Protein AF-A0A097IJP3-F1 (afdb_monomer)

Foldseek 3Di:
DDPPDCPDQFELVQFAFPAKAKEKEWDDDVVVPRATWIKIKMKTWTQATPVRWTKIKIKIAQIDGPDEVVNVQKDWDFFFFADPPHRGIWIWMATPNDIWGFTGWTWIWHGQDPQWIWIKIKTAGGPRPSVYRIYIDTDTHGYPAYHYDDDPVPHHPHPQWDADPVRGIDGPPPPPPDDPPD

pLDDT: mean 71.1, std 14.81, range [36.75, 92.5]

Organism: NCBI:txid558173

Nearest PDB structures (foldseek):
  5z65-assembly1_A  TM=2.827E-01  e=4.812E-01  Sus scrofa
  4naq-assembly1_A  TM=2.910E-01  e=7.681E-01  Sus scrofa
  5lg6-assembly2_B  TM=2.924E-01  e=9.456E-01  Sus scrofa
  4g2a-assembly1_A  TM=4.764E-01  e=6.812E+00  Legionella pneumophila subsp. pneumophila str. Philadelphia 1
  4ou3-assembly1_A  TM=2.821E-01  e=2.409E+00  Sus scrofa

Sequence (182 aa):
MTDYDEAAALKASDIRPTSATCNLSAFENSALGIEPGMKFELNIECEPDENGEPVEVTADWVAFPGRSWKEMEKIQVEGEECFLEAGSPELSIYCDYTHFRMGQLTLRVGPLEDGHVQAHLEATEDVDGLGLDSFSLDVRARFLGVYGSGSVSDLIDLEGLESSGNGHWVPVYDAFRDSENR

Secondary structure (DSSP, 8-state):
--------PPPGGG--EEEEEEEEEEEEEGGGTEEEEEEEEEEEEE---TT---EEEEEE----TT--GGGGSSEEEEEEE---STTS-EEEEEETTEEEEBSEEEEEEEEEETTEEEEEEEE--BSS--S---EEEEEEEEEEEEEESS-GGGT---TTEEE-TTS-EEE-----SSSS--

Solvent-accessible surface area (backbone atoms only — not comparable to full-atom values): 10285 Å² total; per-residue (Å²): 137,76,79,76,63,85,70,72,55,50,50,55,88,45,71,38,79,75,48,38,40,30,43,33,39,42,47,62,37,73,92,79,69,40,69,43,32,34,32,42,35,39,42,32,40,29,43,47,41,100,87,64,39,59,30,36,39,37,41,35,38,48,63,42,75,82,67,36,60,73,76,47,47,61,41,74,48,72,78,43,62,36,44,95,52,94,68,41,40,36,45,38,38,35,46,76,93,39,83,38,46,37,34,34,40,31,41,38,35,48,50,77,53,96,62,24,28,39,35,38,42,36,40,61,33,48,68,70,66,54,63,37,65,50,47,75,46,81,46,71,18,40,54,78,31,40,43,63,78,68,84,68,91,82,71,66,63,54,65,66,50,41,82,41,100,85,70,36,31,37,71,63,73,74,81,86,80,83,79,91,86,124

Mean predicted aligned error: 11.29 Å

Structure (mmCIF, N/CA/C/O backbone):
data_AF-A0A097IJP3-F1
#
_entry.id   AF-A0A097IJP3-F1
#
loop_
_atom_site.group_PDB
_atom_site.id
_atom_site.type_symbol
_atom_site.label_atom_id
_atom_site.label_alt_id
_atom_site.label_comp_id
_atom_site.label_asym_id
_atom_site.label_entity_id
_atom_site.label_seq_id
_atom_site.pdbx_PDB_ins_code
_atom_site.Cartn_x
_atom_site.Cartn_y
_atom_site.Cartn_z
_atom_site.occupancy
_atom_site.B_iso_or_equiv
_atom_site.auth_seq_id
_atom_site.auth_comp_id
_atom_site.auth_asym_id
_atom_site.auth_atom_id
_atom_site.pdbx_PDB_model_num
ATOM 1 N N . MET A 1 1 ? 35.232 -6.547 -10.151 1.00 40.41 1 MET A N 1
ATOM 2 C CA . MET A 1 1 ? 34.490 -5.470 -10.823 1.00 40.41 1 MET A CA 1
ATOM 3 C C . MET A 1 1 ? 33.642 -6.186 -11.846 1.00 40.41 1 MET A C 1
ATOM 5 O O . MET A 1 1 ? 34.083 -6.412 -12.959 1.00 40.41 1 MET A O 1
ATOM 9 N N . THR A 1 2 ? 32.576 -6.800 -11.346 1.00 38.94 2 THR A N 1
ATOM 10 C CA . THR A 1 2 ? 31.609 -7.521 -12.165 1.00 38.94 2 THR A CA 1
ATOM 11 C C . THR A 1 2 ? 30.799 -6.454 -12.864 1.00 38.94 2 THR A C 1
ATOM 13 O O . THR A 1 2 ? 30.226 -5.605 -12.181 1.00 38.94 2 THR A O 1
ATOM 16 N N . ASP A 1 3 ? 30.841 -6.466 -14.192 1.00 36.75 3 ASP A N 1
ATOM 17 C CA . ASP A 1 3 ? 29.821 -5.848 -15.021 1.00 36.75 3 ASP A CA 1
ATOM 18 C C . ASP A 1 3 ? 28.481 -6.376 -14.497 1.00 36.75 3 ASP A C 1
ATOM 20 O O . ASP A 1 3 ? 28.100 -7.516 -14.761 1.00 36.75 3 ASP A O 1
ATOM 24 N N . TYR A 1 4 ? 27.807 -5.579 -13.666 1.00 40.38 4 TYR A N 1
ATOM 25 C CA . TYR A 1 4 ? 26.365 -5.527 -13.781 1.00 40.38 4 TYR A CA 1
ATOM 26 C C . TYR A 1 4 ? 26.180 -4.996 -15.194 1.00 40.38 4 TYR A C 1
ATOM 28 O O . TYR A 1 4 ? 26.296 -3.794 -15.433 1.00 40.38 4 TYR A O 1
ATOM 36 N N . ASP A 1 5 ? 26.035 -5.931 -16.139 1.00 43.47 5 ASP A N 1
ATOM 37 C CA . ASP A 1 5 ? 25.303 -5.672 -17.367 1.00 43.47 5 ASP A CA 1
ATOM 38 C C . ASP A 1 5 ? 24.120 -4.784 -16.983 1.00 43.47 5 ASP A C 1
ATOM 40 O O . ASP A 1 5 ? 23.562 -4.930 -15.890 1.00 43.47 5 ASP A O 1
ATOM 44 N N . GLU A 1 6 ? 23.755 -3.866 -17.865 1.00 44.59 6 GLU A N 1
ATOM 45 C CA . GLU A 1 6 ? 22.473 -3.170 -17.860 1.00 44.59 6 GLU A CA 1
ATOM 46 C C . GLU A 1 6 ? 21.332 -4.209 -17.980 1.00 44.59 6 GLU A C 1
ATOM 48 O O . GLU A 1 6 ? 20.585 -4.228 -18.954 1.00 44.59 6 GLU A O 1
ATOM 53 N N . ALA A 1 7 ? 21.243 -5.140 -17.025 1.00 47.34 7 ALA A N 1
ATOM 54 C CA . ALA A 1 7 ? 20.118 -5.997 -16.752 1.00 47.34 7 ALA A CA 1
ATOM 55 C C . ALA A 1 7 ? 18.978 -5.016 -16.536 1.00 47.34 7 ALA A C 1
ATOM 57 O O . ALA A 1 7 ? 19.012 -4.217 -15.601 1.00 47.34 7 ALA A O 1
ATOM 58 N N . ALA A 1 8 ? 18.122 -4.982 -17.552 1.00 57.78 8 ALA A N 1
ATOM 59 C CA . ALA A 1 8 ? 17.181 -3.932 -17.869 1.00 57.78 8 ALA A CA 1
ATOM 60 C C . ALA A 1 8 ? 16.643 -3.230 -16.620 1.00 57.78 8 ALA A C 1
ATOM 62 O O . ALA A 1 8 ? 15.878 -3.809 -15.855 1.00 57.78 8 ALA A O 1
ATOM 63 N N . ALA A 1 9 ? 17.054 -1.975 -16.429 1.00 67.56 9 ALA A N 1
ATOM 64 C CA . ALA A 1 9 ? 16.412 -1.093 -15.469 1.00 67.56 9 ALA A CA 1
ATOM 65 C C . ALA A 1 9 ? 14.891 -1.146 -15.686 1.00 67.56 9 ALA A C 1
ATOM 67 O O . ALA A 1 9 ? 14.433 -0.932 -16.816 1.00 67.56 9 ALA A O 1
ATOM 68 N N . LEU A 1 10 ? 14.125 -1.444 -14.631 1.00 76.62 10 LEU A N 1
ATOM 69 C CA . LEU A 1 10 ? 12.667 -1.514 -14.721 1.00 76.62 10 LEU A CA 1
ATOM 70 C C . LEU A 1 10 ? 12.146 -0.114 -15.047 1.00 76.62 10 LEU A C 1
ATOM 72 O O . LEU A 1 10 ? 12.382 0.836 -14.297 1.00 76.62 10 LEU A O 1
ATOM 76 N N . LYS A 1 11 ? 11.423 0.042 -16.160 1.00 78.56 11 LYS A N 1
ATOM 77 C CA . LYS A 1 11 ? 10.871 1.347 -16.533 1.00 78.56 11 LYS A CA 1
ATOM 78 C C . LYS A 1 11 ? 9.514 1.519 -15.872 1.00 78.56 11 LYS A C 1
ATOM 80 O O . LYS A 1 11 ? 8.725 0.585 -15.771 1.00 78.56 11 LYS A O 1
ATOM 85 N N . ALA A 1 12 ? 9.160 2.760 -15.548 1.00 80.19 12 ALA A N 1
ATOM 86 C CA . ALA A 1 12 ? 7.830 3.078 -15.022 1.00 80.19 12 ALA A CA 1
ATOM 87 C C . ALA A 1 12 ? 6.688 2.614 -15.951 1.00 80.19 12 ALA A C 1
ATOM 89 O O . ALA A 1 12 ? 5.603 2.287 -15.484 1.00 80.19 12 ALA A O 1
ATOM 90 N N . SER A 1 13 ? 6.932 2.544 -17.266 1.00 78.81 13 SER A N 1
ATOM 91 C CA . SER A 1 13 ? 5.966 2.044 -18.255 1.00 78.81 13 SER A CA 1
ATOM 92 C C . SER A 1 13 ? 5.645 0.552 -18.145 1.00 78.81 13 SER A C 1
ATOM 94 O O . SER A 1 13 ? 4.667 0.107 -18.762 1.00 78.81 13 SER A O 1
ATOM 96 N N . ASP A 1 14 ? 6.472 -0.190 -17.412 1.00 77.56 14 ASP A N 1
ATOM 97 C CA . ASP A 1 14 ? 6.385 -1.638 -17.235 1.00 77.56 14 ASP A CA 1
ATOM 98 C C . ASP A 1 14 ? 5.544 -1.978 -15.989 1.00 77.56 14 ASP A C 1
ATOM 100 O O . ASP A 1 14 ? 5.025 -3.081 -15.859 1.00 77.56 14 ASP A O 1
ATOM 104 N N . ILE A 1 15 ? 5.290 -0.992 -15.120 1.00 83.75 15 ILE A N 1
ATOM 105 C CA . ILE A 1 15 ? 4.416 -1.123 -13.951 1.00 83.75 15 ILE A CA 1
ATOM 106 C C . ILE A 1 15 ? 2.967 -0.905 -14.386 1.00 83.75 15 ILE A C 1
ATOM 108 O O . ILE A 1 15 ? 2.442 0.211 -14.401 1.00 83.75 15 ILE A O 1
ATOM 112 N N . ARG A 1 16 ? 2.311 -1.993 -14.788 1.00 88.12 16 ARG A N 1
ATOM 113 C CA . ARG A 1 16 ? 0.923 -1.973 -15.267 1.00 88.12 16 ARG A CA 1
ATOM 114 C C . ARG A 1 16 ? 0.039 -2.843 -14.388 1.00 88.12 16 ARG A C 1
ATOM 116 O O . ARG A 1 16 ? 0.094 -4.061 -14.528 1.00 88.12 16 ARG A O 1
ATOM 123 N N . PRO A 1 17 ? -0.792 -2.248 -13.517 1.00 89.00 17 PRO A N 1
ATOM 124 C CA . PRO A 1 17 ? -1.627 -3.005 -12.597 1.00 89.00 17 PRO A CA 1
ATOM 125 C C . PRO A 1 17 ? -2.576 -3.955 -13.331 1.00 89.00 17 PRO A C 1
ATOM 127 O O . PRO A 1 17 ? -3.321 -3.550 -14.224 1.00 89.00 17 PRO A O 1
ATOM 130 N N . THR A 1 18 ? -2.587 -5.212 -12.908 1.00 91.50 18 THR A N 1
ATOM 131 C CA . THR A 1 18 ? -3.516 -6.250 -13.372 1.00 91.50 18 THR A CA 1
ATOM 132 C C . THR A 1 18 ? -4.552 -6.571 -12.304 1.00 91.50 18 THR A C 1
ATOM 134 O O . THR A 1 18 ? -5.733 -6.753 -12.612 1.00 91.50 18 THR A O 1
ATOM 137 N N . SER A 1 19 ? -4.132 -6.587 -11.039 1.00 92.50 19 SER A N 1
ATOM 138 C CA . SER A 1 19 ? -4.991 -6.803 -9.885 1.00 92.50 19 SER A CA 1
ATOM 139 C C . SER A 1 19 ? -4.450 -6.037 -8.675 1.00 92.50 19 SER A C 1
ATOM 141 O O . SER A 1 19 ? -3.275 -5.679 -8.622 1.00 92.50 19 SER A O 1
ATOM 143 N N . ALA A 1 20 ? -5.325 -5.731 -7.717 1.00 91.56 20 ALA A N 1
ATOM 144 C CA . ALA A 1 20 ? -4.922 -5.105 -6.467 1.00 91.56 20 ALA A CA 1
ATOM 145 C C . ALA A 1 20 ? -5.784 -5.607 -5.307 1.00 91.56 20 ALA A C 1
ATOM 147 O O . ALA A 1 20 ? -7.013 -5.721 -5.415 1.00 91.56 20 ALA A O 1
ATOM 148 N N . THR A 1 21 ? -5.143 -5.873 -4.175 1.00 90.81 21 THR A N 1
ATOM 149 C CA . THR A 1 21 ? -5.801 -6.273 -2.931 1.00 90.81 21 THR A CA 1
ATOM 150 C C . THR A 1 21 ? -5.388 -5.351 -1.800 1.00 90.81 21 THR A C 1
ATOM 152 O O . THR A 1 21 ? -4.253 -4.889 -1.736 1.00 90.81 21 THR A O 1
ATOM 155 N N . CYS A 1 22 ? -6.342 -5.059 -0.923 1.00 86.62 22 CYS A N 1
ATOM 156 C CA . CYS A 1 22 ? -6.130 -4.229 0.245 1.00 86.62 22 CYS A CA 1
ATOM 157 C C . CYS A 1 22 ? -6.463 -5.033 1.499 1.00 86.62 22 CYS A C 1
ATOM 159 O O . CYS A 1 22 ? -7.558 -5.601 1.619 1.00 86.62 22 CYS A O 1
ATOM 161 N N . ASN A 1 23 ? -5.513 -5.043 2.428 1.00 83.94 23 ASN A N 1
ATOM 162 C CA . ASN A 1 23 ? -5.632 -5.663 3.732 1.00 83.94 23 ASN A CA 1
ATOM 163 C C . ASN A 1 23 ? -5.416 -4.615 4.818 1.00 83.94 23 ASN A C 1
ATOM 165 O O . ASN A 1 23 ? -4.583 -3.716 4.695 1.00 83.94 23 ASN A O 1
ATOM 169 N N . LEU A 1 24 ? -6.137 -4.782 5.919 1.00 78.44 24 LEU A N 1
ATOM 170 C CA . LEU A 1 24 ? -5.829 -4.099 7.161 1.00 78.44 24 LEU A CA 1
ATOM 171 C C . LEU A 1 24 ? -5.541 -5.125 8.235 1.00 78.44 24 LEU A C 1
ATOM 173 O O . LEU A 1 24 ? -6.316 -6.057 8.438 1.00 78.44 24 LEU A O 1
ATOM 177 N N . SER A 1 25 ? -4.452 -4.930 8.957 1.00 77.25 25 SER A N 1
ATOM 178 C CA . SER A 1 25 ? -4.170 -5.695 10.164 1.00 77.25 25 SER A CA 1
ATOM 179 C C . SER A 1 25 ? -4.237 -4.765 11.355 1.00 77.25 25 SER A C 1
ATOM 181 O O . SER A 1 25 ? -3.583 -3.729 11.363 1.00 77.25 25 SER A O 1
ATOM 183 N N . ALA A 1 26 ? -5.012 -5.124 12.366 1.00 72.06 26 ALA A N 1
ATOM 184 C CA . ALA A 1 26 ? -5.031 -4.402 13.623 1.00 72.06 26 ALA A CA 1
ATOM 185 C C . ALA A 1 26 ? -4.266 -5.193 14.685 1.00 72.06 26 ALA A C 1
ATOM 187 O O . ALA A 1 26 ? -4.390 -6.418 14.784 1.00 72.06 26 ALA A O 1
ATOM 188 N N . PHE A 1 27 ? -3.463 -4.492 15.475 1.00 68.12 27 PHE A N 1
ATOM 189 C CA . PHE A 1 27 ? -2.622 -5.080 16.502 1.00 68.12 27 PHE A CA 1
ATOM 190 C C . PHE A 1 27 ? -2.735 -4.291 17.799 1.00 68.12 27 PHE A C 1
ATOM 192 O O . PHE A 1 27 ? -2.756 -3.068 17.802 1.00 68.12 27 PHE A O 1
ATOM 199 N N . GLU A 1 28 ? -2.752 -5.006 18.915 1.00 62.62 28 GLU A N 1
ATOM 200 C CA . GLU A 1 28 ? -2.530 -4.433 20.234 1.00 62.62 28 GLU A CA 1
ATOM 201 C C . GLU A 1 28 ? -1.832 -5.472 21.105 1.00 62.62 28 GLU A C 1
ATOM 203 O O . GLU A 1 28 ? -2.121 -6.670 21.028 1.00 62.62 28 GLU A O 1
ATOM 208 N N . ASN A 1 29 ? -0.912 -5.020 21.956 1.00 59.59 29 ASN A N 1
ATOM 209 C CA . ASN A 1 29 ? -0.352 -5.872 2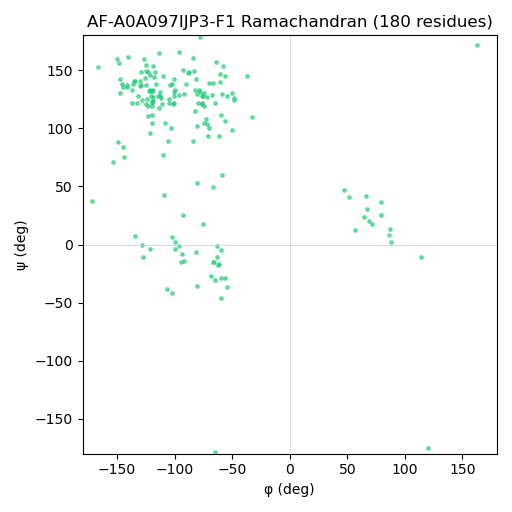2.990 1.00 59.59 29 ASN A CA 1
ATOM 210 C C . ASN A 1 29 ? -0.068 -5.071 24.262 1.00 59.59 29 ASN A C 1
ATOM 212 O O . ASN A 1 29 ? 1.066 -4.669 24.532 1.00 59.59 29 ASN A O 1
ATOM 216 N N . SER A 1 30 ? -1.104 -4.899 25.083 1.00 58.84 30 SER A N 1
ATOM 217 C CA . SER A 1 30 ? -1.018 -4.200 26.368 1.00 58.84 30 SER A CA 1
ATOM 218 C C . SER A 1 30 ? -0.026 -4.841 27.349 1.00 58.84 30 SER A C 1
ATOM 220 O O . SER A 1 30 ? 0.603 -4.136 28.137 1.00 58.84 30 SER A O 1
ATOM 222 N N . ALA A 1 31 ? 0.201 -6.159 27.267 1.00 56.47 31 ALA A N 1
ATOM 223 C CA . ALA A 1 31 ? 1.189 -6.858 28.092 1.00 56.47 31 ALA A CA 1
ATOM 224 C C . ALA A 1 31 ? 2.642 -6.484 27.741 1.00 56.47 31 ALA A C 1
ATOM 226 O O . ALA A 1 31 ? 3.517 -6.555 28.604 1.00 56.47 31 ALA A O 1
ATOM 227 N N . LEU A 1 32 ? 2.894 -6.076 26.493 1.00 64.69 32 LEU A N 1
ATOM 228 C CA . LEU A 1 32 ? 4.182 -5.562 26.022 1.00 64.69 32 LEU A CA 1
ATOM 229 C C . LEU A 1 32 ? 4.226 -4.026 25.954 1.00 64.69 32 LEU A C 1
ATOM 231 O O . LEU A 1 32 ? 5.244 -3.473 25.550 1.00 64.69 32 LEU A O 1
ATOM 235 N N . GLY A 1 33 ? 3.148 -3.340 26.351 1.00 58.59 33 GLY A N 1
ATOM 236 C CA . GLY A 1 33 ? 3.026 -1.884 26.240 1.00 58.59 33 GLY A CA 1
ATOM 237 C C . GLY A 1 33 ? 2.911 -1.377 24.799 1.00 58.59 33 GLY A C 1
ATOM 238 O O . GLY A 1 33 ? 3.213 -0.216 24.548 1.00 58.59 33 GLY A O 1
ATOM 239 N N . ILE A 1 34 ? 2.513 -2.239 23.858 1.00 62.75 34 ILE A N 1
ATOM 240 C CA . ILE A 1 34 ? 2.273 -1.858 22.464 1.00 62.75 34 ILE A CA 1
ATOM 241 C C . ILE A 1 34 ? 0.872 -1.265 22.383 1.00 62.75 34 ILE A C 1
ATOM 243 O O . ILE A 1 34 ? -0.112 -1.972 22.623 1.00 62.75 34 ILE A O 1
ATOM 247 N N . GLU A 1 35 ? 0.808 0.024 22.061 1.00 60.75 35 GLU A N 1
ATOM 248 C CA . GLU A 1 35 ? -0.445 0.739 21.836 1.00 60.75 35 GLU A CA 1
ATOM 249 C C . GLU A 1 35 ? -1.225 0.117 20.666 1.00 60.75 35 GLU A C 1
ATOM 251 O O . GLU A 1 35 ? -0.603 -0.378 19.717 1.00 60.75 35 GLU A O 1
ATOM 256 N N . PRO A 1 36 ? -2.570 0.127 20.711 1.00 62.97 36 PRO A N 1
ATOM 257 C CA . PRO A 1 36 ? -3.375 -0.295 19.578 1.00 62.97 36 PRO A CA 1
ATOM 258 C C . PRO A 1 36 ? -2.994 0.478 18.317 1.00 62.97 36 PRO A C 1
ATOM 260 O O . PRO A 1 36 ? -2.977 1.713 18.295 1.00 62.97 36 PRO A O 1
ATOM 263 N N . GLY A 1 37 ? -2.711 -0.271 17.260 1.00 65.00 37 GLY A N 1
ATOM 264 C CA . GLY A 1 37 ? -2.325 0.243 15.963 1.00 65.00 37 GLY A CA 1
ATOM 265 C C . GLY A 1 37 ? -2.957 -0.556 14.835 1.00 65.00 37 GLY A C 1
ATOM 266 O O . GLY A 1 37 ? -3.427 -1.683 15.002 1.00 65.00 37 GLY A O 1
ATOM 267 N N . MET A 1 38 ? -2.972 0.053 13.658 1.00 69.81 38 MET A N 1
ATOM 268 C CA . MET A 1 38 ? -3.386 -0.591 12.419 1.00 69.81 38 MET A CA 1
ATOM 269 C C . MET A 1 38 ? -2.265 -0.508 11.399 1.00 69.81 38 MET A C 1
ATOM 271 O O . MET A 1 38 ? -1.493 0.443 11.410 1.00 69.81 38 MET A O 1
ATOM 275 N N . LYS A 1 39 ? -2.199 -1.523 10.546 1.00 76.44 39 LYS A N 1
ATOM 276 C CA . LYS A 1 39 ? -1.268 -1.716 9.442 1.00 76.44 39 LYS A CA 1
ATOM 277 C C . LYS A 1 39 ? -2.104 -1.803 8.170 1.00 76.44 39 LYS A C 1
ATOM 279 O O . LYS A 1 39 ? -2.938 -2.703 8.056 1.00 76.44 39 LYS A O 1
ATOM 284 N N . PHE A 1 40 ? -1.887 -0.879 7.242 1.00 79.19 40 PHE A N 1
ATOM 285 C CA . PHE A 1 40 ? -2.477 -0.904 5.905 1.00 79.19 40 PHE A CA 1
ATOM 286 C C . PHE A 1 40 ? -1.499 -1.527 4.916 1.00 79.19 40 PHE A C 1
ATOM 288 O O . PHE A 1 40 ? -0.347 -1.108 4.861 1.00 79.19 40 PHE A O 1
ATOM 295 N N . GLU A 1 41 ? -1.975 -2.508 4.154 1.00 85.75 41 GLU A N 1
ATOM 296 C CA . GLU A 1 41 ? -1.191 -3.220 3.151 1.00 85.75 41 GLU A CA 1
ATOM 297 C C . GLU A 1 41 ? -1.942 -3.206 1.815 1.00 85.75 41 GLU A C 1
ATOM 299 O O . GLU A 1 41 ? -3.105 -3.620 1.729 1.00 85.75 41 GLU A O 1
ATOM 304 N N . LEU A 1 42 ? -1.274 -2.708 0.778 1.00 87.44 42 LEU A N 1
ATOM 305 C CA . LEU A 1 42 ? -1.771 -2.662 -0.592 1.00 87.44 42 LEU A CA 1
ATOM 306 C C . LEU A 1 42 ? -0.823 -3.461 -1.479 1.00 87.44 42 LEU A C 1
ATOM 308 O O . LEU A 1 42 ? 0.297 -3.021 -1.717 1.00 87.44 42 LEU A O 1
ATOM 312 N N . ASN A 1 43 ? -1.304 -4.597 -1.982 1.00 90.56 43 ASN A N 1
ATOM 313 C CA . ASN A 1 43 ? -0.566 -5.458 -2.903 1.00 90.56 43 ASN A CA 1
ATOM 314 C C . ASN A 1 43 ? -1.128 -5.287 -4.310 1.00 90.56 43 ASN A C 1
ATOM 316 O O . ASN A 1 43 ? -2.338 -5.446 -4.514 1.00 90.56 43 ASN A O 1
ATOM 320 N N . ILE A 1 44 ? -0.264 -4.953 -5.263 1.00 91.19 44 ILE A N 1
ATOM 321 C CA . ILE A 1 44 ? -0.607 -4.672 -6.654 1.00 91.19 44 ILE A CA 1
ATOM 322 C C . ILE A 1 44 ? 0.193 -5.621 -7.543 1.00 91.19 44 ILE A C 1
ATOM 324 O O . ILE A 1 44 ? 1.406 -5.481 -7.691 1.00 91.19 44 ILE A O 1
ATOM 328 N N . GLU A 1 45 ? -0.500 -6.558 -8.180 1.00 89.81 45 GLU A N 1
ATOM 329 C CA . GLU A 1 45 ? 0.091 -7.415 -9.206 1.00 89.81 45 GLU A CA 1
ATOM 330 C C . GLU A 1 45 ? 0.172 -6.632 -10.518 1.00 89.81 45 GLU A C 1
ATOM 332 O O . GLU A 1 45 ? -0.821 -6.032 -10.946 1.00 89.81 45 GLU A O 1
ATOM 337 N N . CYS A 1 46 ? 1.318 -6.659 -11.194 1.00 88.62 46 CYS A N 1
ATOM 338 C CA . CYS A 1 46 ? 1.530 -5.960 -12.460 1.00 88.62 46 CYS A CA 1
ATOM 339 C C . CYS A 1 46 ? 1.749 -6.926 -13.635 1.00 88.62 46 CYS A C 1
ATOM 341 O O . CYS A 1 46 ? 1.976 -8.122 -13.449 1.00 88.62 46 CYS A O 1
ATOM 343 N N . GLU A 1 47 ? 1.643 -6.413 -14.867 1.00 88.75 47 GLU A N 1
ATOM 344 C CA . GLU A 1 47 ? 2.106 -7.146 -16.049 1.00 88.75 47 GLU A CA 1
ATOM 345 C C . GLU A 1 47 ? 3.590 -7.520 -15.872 1.00 88.75 47 GLU A C 1
ATOM 347 O O . GLU A 1 47 ? 4.340 -6.743 -15.277 1.00 88.75 47 GLU A O 1
ATOM 352 N N . PRO A 1 48 ? 4.022 -8.690 -16.375 1.00 82.00 48 PRO A N 1
ATOM 353 C CA . PRO A 1 48 ? 5.432 -9.044 -16.372 1.00 82.00 48 PRO A CA 1
ATOM 354 C C . PRO A 1 48 ? 6.286 -8.015 -17.119 1.00 82.00 48 PRO A C 1
ATOM 356 O O . PRO A 1 48 ? 5.800 -7.367 -18.054 1.00 82.00 48 PRO A O 1
ATOM 359 N N . ASP A 1 49 ? 7.558 -7.911 -16.741 1.00 80.69 49 ASP A N 1
ATOM 360 C CA . ASP A 1 49 ? 8.517 -7.035 -17.415 1.00 80.69 49 ASP A CA 1
ATOM 361 C C . ASP A 1 49 ? 8.792 -7.481 -18.872 1.00 80.69 49 ASP A C 1
ATOM 363 O O . ASP A 1 49 ? 8.235 -8.459 -19.386 1.00 80.69 49 ASP A O 1
ATOM 367 N N . GLU A 1 50 ? 9.681 -6.773 -19.576 1.00 78.69 50 GLU A N 1
ATOM 368 C CA . GLU A 1 50 ? 10.039 -7.118 -20.961 1.00 78.69 50 GLU A CA 1
ATOM 369 C C . GLU A 1 50 ? 10.687 -8.510 -21.120 1.00 78.69 50 GLU A C 1
ATOM 371 O O . GLU A 1 50 ? 10.681 -9.063 -22.225 1.00 78.69 50 GLU A O 1
ATOM 376 N N . ASN A 1 51 ? 11.186 -9.098 -20.029 1.00 76.56 51 ASN A N 1
ATOM 377 C CA . ASN A 1 51 ? 11.768 -10.438 -19.975 1.00 76.56 51 ASN A CA 1
ATOM 378 C C . ASN A 1 51 ? 10.748 -11.517 -19.572 1.00 76.56 51 ASN A C 1
ATOM 380 O O . ASN A 1 51 ? 11.032 -12.709 -19.705 1.00 76.56 51 ASN A O 1
ATOM 384 N N . GLY A 1 52 ? 9.540 -11.119 -19.166 1.00 78.81 52 GLY A N 1
ATOM 385 C CA . GLY A 1 52 ? 8.481 -12.014 -18.713 1.00 78.81 52 GLY A CA 1
ATOM 386 C C . GLY A 1 52 ? 8.541 -12.344 -17.222 1.00 78.81 52 GLY A C 1
ATOM 387 O O . GLY A 1 52 ? 7.841 -13.265 -16.795 1.00 78.81 52 GLY A O 1
ATOM 388 N N . GLU A 1 53 ? 9.334 -11.610 -16.442 1.00 80.81 53 GLU A N 1
ATOM 389 C CA . GLU A 1 53 ? 9.446 -11.796 -14.997 1.00 80.81 53 GLU A CA 1
ATOM 390 C C . GLU A 1 53 ? 8.289 -11.109 -14.259 1.00 80.81 53 GLU A C 1
ATOM 392 O O . GLU A 1 53 ? 7.839 -10.035 -14.669 1.00 80.81 53 GLU A O 1
ATOM 397 N N . PRO A 1 54 ? 7.760 -11.716 -13.181 1.00 82.81 54 PRO A N 1
ATOM 398 C CA . PRO A 1 54 ? 6.639 -11.150 -12.444 1.00 82.81 54 PRO A CA 1
ATOM 399 C C . PRO A 1 54 ? 7.042 -9.846 -11.751 1.00 82.81 54 PRO A C 1
ATOM 401 O O . PRO A 1 54 ? 8.115 -9.764 -11.153 1.00 82.81 54 PRO A O 1
ATOM 404 N N . VAL A 1 55 ? 6.139 -8.863 -11.785 1.00 85.44 55 VAL A N 1
ATOM 405 C CA . VAL A 1 55 ? 6.293 -7.578 -11.098 1.00 85.44 55 VAL A CA 1
ATOM 406 C C . VAL A 1 55 ? 5.163 -7.409 -10.085 1.00 85.44 55 VAL A C 1
ATOM 408 O O . VAL A 1 55 ? 3.983 -7.509 -10.432 1.00 85.44 55 VAL A O 1
ATOM 411 N N . GLU A 1 56 ? 5.514 -7.132 -8.834 1.00 88.50 56 GLU A N 1
ATOM 412 C CA . GLU A 1 56 ? 4.568 -6.827 -7.756 1.00 88.50 56 GLU A CA 1
ATOM 413 C C . GLU A 1 56 ? 4.990 -5.546 -7.034 1.00 88.50 56 GLU A C 1
ATOM 415 O O . GLU A 1 56 ? 6.176 -5.305 -6.811 1.00 88.50 56 GLU A O 1
ATOM 420 N N . VAL A 1 57 ? 4.012 -4.717 -6.672 1.00 87.38 57 VAL A N 1
ATOM 421 C CA . VAL A 1 57 ? 4.219 -3.507 -5.873 1.00 87.38 57 VAL A CA 1
ATOM 422 C C . VAL A 1 57 ? 3.439 -3.642 -4.572 1.00 87.38 57 VAL A C 1
ATOM 424 O O . VAL A 1 57 ? 2.219 -3.810 -4.591 1.00 87.38 57 VAL A O 1
ATOM 427 N N . THR A 1 58 ? 4.139 -3.514 -3.450 1.00 88.50 58 THR A N 1
ATOM 428 C CA . THR A 1 58 ? 3.567 -3.621 -2.106 1.00 88.50 58 THR A CA 1
ATOM 429 C C . THR A 1 58 ? 3.852 -2.352 -1.320 1.00 88.50 58 THR A C 1
ATOM 431 O O . THR A 1 58 ? 5.010 -2.019 -1.081 1.00 88.50 58 THR A O 1
ATOM 434 N N . ALA A 1 59 ? 2.800 -1.657 -0.888 1.00 84.25 59 ALA A N 1
ATOM 435 C CA . ALA A 1 59 ? 2.906 -0.586 0.101 1.00 84.25 59 ALA A CA 1
ATOM 436 C C . ALA A 1 59 ? 2.481 -1.125 1.471 1.00 84.25 59 ALA A C 1
ATOM 438 O O . ALA A 1 59 ? 1.349 -1.597 1.614 1.00 84.25 59 ALA A O 1
ATOM 439 N N . ASP A 1 60 ? 3.378 -1.049 2.455 1.00 78.19 60 ASP A N 1
ATOM 440 C CA . ASP A 1 60 ? 3.225 -1.638 3.780 1.00 78.19 60 ASP A CA 1
ATOM 441 C C . ASP A 1 60 ? 3.424 -0.627 4.940 1.00 78.19 60 ASP A C 1
ATOM 443 O O . ASP A 1 60 ? 4.044 0.418 4.778 1.00 78.19 60 ASP A O 1
ATOM 447 N N . TRP A 1 61 ? 2.909 -0.955 6.132 1.00 67.38 61 TRP A N 1
ATOM 448 C CA . TRP A 1 61 ? 3.244 -0.382 7.447 1.00 67.38 61 TRP A CA 1
ATOM 449 C C . TRP A 1 61 ? 2.886 1.089 7.709 1.00 67.38 61 TRP A C 1
ATOM 451 O O . TRP A 1 61 ? 3.597 1.812 8.402 1.00 67.38 61 TRP A O 1
ATOM 461 N N . VAL A 1 62 ? 1.701 1.532 7.285 1.00 63.66 62 VAL A N 1
ATOM 462 C CA . VAL A 1 62 ? 1.170 2.817 7.775 1.00 63.66 62 VAL A CA 1
ATOM 463 C C . VAL A 1 62 ? 0.534 2.641 9.161 1.00 63.66 62 VAL A C 1
ATOM 465 O O . VAL A 1 62 ? -0.586 2.141 9.260 1.00 63.66 62 VAL A O 1
ATOM 468 N N . ALA A 1 63 ? 1.243 3.035 10.225 1.00 62.25 63 ALA A N 1
ATOM 469 C CA . ALA A 1 63 ? 0.758 2.937 11.602 1.00 62.25 63 ALA A CA 1
ATOM 470 C C . ALA A 1 63 ? -0.279 4.026 11.948 1.00 62.25 63 ALA A C 1
ATOM 472 O O . ALA A 1 63 ? -0.012 5.221 11.823 1.00 62.25 63 ALA A O 1
ATOM 473 N N . PHE A 1 64 ? -1.443 3.620 12.469 1.00 62.88 64 PHE A N 1
ATOM 474 C CA . PHE A 1 64 ? -2.484 4.542 12.952 1.00 62.88 64 PHE A CA 1
ATOM 475 C C . PHE A 1 64 ? -2.822 4.304 14.427 1.00 62.88 64 PHE A C 1
ATOM 477 O O . PHE A 1 64 ? -3.653 3.441 14.723 1.00 62.88 64 PHE A O 1
ATOM 484 N N . PRO A 1 65 ? -2.220 5.055 15.365 1.00 57.53 65 PRO A N 1
ATOM 485 C CA . PRO A 1 65 ? -2.560 4.923 16.774 1.00 57.53 65 PRO A CA 1
ATOM 486 C C . PRO A 1 65 ? -3.994 5.406 17.040 1.00 57.53 65 PRO A C 1
ATOM 488 O O . PRO A 1 65 ? -4.367 6.520 16.663 1.00 57.53 65 PRO A O 1
ATOM 491 N N . GLY A 1 66 ? -4.789 4.565 17.709 1.00 51.50 66 GLY A N 1
ATOM 492 C CA . GLY A 1 66 ? -6.055 4.956 18.343 1.00 51.50 66 GLY A CA 1
ATOM 493 C C . GLY A 1 66 ? -7.210 5.372 17.423 1.00 51.50 66 GLY A C 1
ATOM 494 O O . GLY A 1 66 ? -8.008 6.208 17.840 1.00 51.50 66 GLY A O 1
ATOM 495 N N . ARG A 1 67 ? -7.314 4.835 16.198 1.00 57.12 67 ARG A N 1
ATOM 496 C CA . ARG A 1 67 ? -8.396 5.182 15.252 1.00 57.12 67 ARG A CA 1
ATOM 497 C C . ARG A 1 67 ? -9.402 4.054 15.020 1.00 57.12 67 ARG A C 1
ATOM 499 O O . ARG A 1 67 ? -9.028 2.887 14.960 1.00 57.12 67 ARG A O 1
ATOM 506 N N . SER A 1 68 ? -10.667 4.424 14.827 1.00 56.12 68 SER A N 1
ATOM 507 C CA . SER A 1 68 ? -11.744 3.548 14.335 1.00 56.12 68 SER A CA 1
ATOM 508 C C . SER A 1 68 ? -11.753 3.471 12.797 1.00 56.12 68 SER A C 1
ATOM 510 O O . SER A 1 68 ? -11.234 4.359 12.118 1.00 56.12 68 SER A O 1
ATOM 512 N N . TRP A 1 69 ? -12.384 2.443 12.212 1.00 52.16 69 TRP A N 1
ATOM 513 C CA . TRP A 1 69 ? -12.527 2.297 10.746 1.00 52.16 69 TRP A CA 1
ATOM 514 C C . TRP A 1 69 ? -13.169 3.523 10.076 1.00 52.16 69 TRP A C 1
ATOM 516 O O . TRP A 1 69 ? -12.747 3.957 9.006 1.00 52.16 69 TRP A O 1
ATOM 526 N N . LYS A 1 70 ? -14.129 4.157 10.748 1.00 54.19 70 LYS A N 1
ATOM 527 C CA . LYS A 1 70 ? -14.806 5.369 10.274 1.00 54.19 70 LYS A CA 1
ATOM 528 C C . LYS A 1 70 ? -13.873 6.580 10.158 1.00 54.19 70 LYS A C 1
ATOM 530 O O . LYS A 1 70 ? -14.055 7.433 9.295 1.00 54.19 70 LYS A O 1
ATOM 535 N N . GLU A 1 71 ? -12.844 6.650 10.999 1.00 57.31 71 GLU A N 1
ATOM 536 C CA . GLU A 1 71 ? -11.799 7.682 10.938 1.00 57.31 71 GLU A CA 1
ATOM 537 C C . GLU A 1 71 ? -10.723 7.373 9.885 1.00 57.31 71 GLU A C 1
ATOM 539 O O . GLU A 1 71 ? -9.854 8.209 9.621 1.00 57.31 71 GLU A O 1
ATOM 544 N N . MET A 1 72 ? -10.792 6.186 9.274 1.00 58.75 72 MET A N 1
ATOM 545 C CA . MET A 1 72 ? -9.929 5.741 8.183 1.00 58.75 72 MET A CA 1
ATOM 546 C C . MET A 1 72 ? -10.566 5.860 6.798 1.00 58.75 72 MET A C 1
ATOM 548 O O . MET A 1 72 ? -9.874 5.614 5.816 1.00 58.75 72 MET A O 1
ATOM 552 N N . GLU A 1 73 ? -11.834 6.273 6.672 1.00 56.25 73 GLU A N 1
ATOM 553 C CA . GLU A 1 73 ? -12.522 6.340 5.367 1.00 56.25 73 GLU A CA 1
ATOM 554 C C . GLU A 1 73 ? -11.855 7.274 4.337 1.00 56.25 73 GLU A C 1
ATOM 556 O O . GLU A 1 73 ? -12.294 7.317 3.189 1.00 56.25 73 GLU A O 1
ATOM 561 N N . LYS A 1 74 ? -10.794 8.004 4.709 1.00 60.59 74 LYS A N 1
ATOM 562 C CA . LYS A 1 74 ? -9.894 8.747 3.814 1.00 60.59 74 LYS A CA 1
ATOM 563 C C . LYS A 1 74 ? -8.489 8.785 4.427 1.00 60.59 74 LYS A C 1
ATOM 565 O O . LYS A 1 74 ? -8.178 9.706 5.183 1.00 60.59 74 LYS A O 1
ATOM 570 N N . ILE A 1 75 ? -7.656 7.780 4.154 1.00 66.19 75 ILE A N 1
ATOM 571 C CA . ILE A 1 75 ? -6.246 7.789 4.577 1.00 66.19 75 ILE A CA 1
ATOM 572 C C . ILE A 1 75 ? -5.433 8.595 3.563 1.00 66.19 75 ILE A C 1
ATOM 574 O O . ILE A 1 75 ? -5.550 8.399 2.357 1.00 66.19 75 ILE A O 1
ATOM 578 N N . GLN A 1 76 ? -4.583 9.490 4.054 1.00 64.94 76 GLN A N 1
ATOM 579 C CA . GLN A 1 76 ? -3.646 10.245 3.234 1.00 64.94 76 GLN A CA 1
ATOM 580 C C . GLN A 1 76 ? -2.300 10.288 3.951 1.00 64.94 76 GLN A C 1
ATOM 582 O O . GLN A 1 76 ? -2.214 10.746 5.090 1.00 64.94 76 GLN A O 1
ATOM 587 N N . VAL A 1 77 ? -1.279 9.784 3.271 1.00 64.81 77 VAL A N 1
ATOM 588 C CA . VAL A 1 77 ? 0.124 9.767 3.679 1.00 64.81 77 VAL A CA 1
ATOM 589 C C . VAL A 1 77 ? 0.899 10.447 2.557 1.00 64.81 77 VAL A C 1
ATOM 591 O O . VAL A 1 77 ? 0.745 10.062 1.398 1.00 64.81 77 VAL A O 1
ATOM 594 N N . GLU A 1 78 ? 1.676 11.483 2.862 1.00 69.75 78 GLU A N 1
ATOM 595 C CA . GLU A 1 78 ? 2.364 12.288 1.845 1.00 69.75 78 GLU A CA 1
ATOM 596 C C . GLU A 1 78 ? 3.798 12.594 2.255 1.00 69.75 78 GLU A C 1
ATOM 598 O O . GLU A 1 78 ? 4.025 13.070 3.364 1.00 69.75 78 GLU A O 1
ATOM 603 N N . GLY A 1 79 ? 4.735 12.401 1.323 1.00 57.66 79 GLY A N 1
ATOM 604 C CA . GLY A 1 79 ? 6.139 12.784 1.505 1.00 57.66 79 GLY A CA 1
ATOM 605 C C . GLY A 1 79 ? 6.859 12.013 2.609 1.00 57.66 79 GLY A C 1
ATOM 606 O O . GLY A 1 79 ? 7.827 12.524 3.173 1.00 57.66 79 GLY A O 1
ATOM 607 N N . GLU A 1 80 ? 6.367 10.820 2.947 1.00 66.06 80 GLU A N 1
ATOM 608 C CA . GLU A 1 80 ? 7.025 9.960 3.922 1.00 66.06 80 GLU A CA 1
ATOM 609 C C . GLU A 1 80 ? 8.218 9.275 3.257 1.00 66.06 80 GLU A C 1
ATOM 611 O O . GLU A 1 80 ? 8.110 8.715 2.160 1.00 66.06 80 GLU A O 1
ATOM 616 N N . GLU A 1 81 ? 9.364 9.333 3.931 1.00 59.44 81 GLU A N 1
ATOM 617 C CA . GLU A 1 81 ? 10.556 8.609 3.516 1.00 59.44 81 GLU A CA 1
ATOM 618 C C . GLU A 1 81 ? 10.398 7.122 3.858 1.00 59.44 81 GLU A C 1
ATOM 620 O O . GLU A 1 81 ? 10.112 6.745 4.998 1.00 59.44 81 GLU A O 1
ATOM 625 N N . CYS A 1 82 ? 10.604 6.265 2.865 1.00 63.72 82 CYS A N 1
ATOM 626 C CA . CYS A 1 82 ? 10.586 4.824 3.042 1.00 63.72 82 CYS A CA 1
ATOM 627 C C . CYS A 1 82 ? 11.867 4.377 3.759 1.00 63.72 82 CYS A C 1
ATOM 629 O O . CYS A 1 82 ? 12.949 4.296 3.174 1.00 63.72 82 CYS A O 1
ATOM 631 N N . PHE A 1 83 ? 11.740 4.050 5.043 1.00 61.09 83 PHE A N 1
ATOM 632 C CA . PHE A 1 83 ? 12.824 3.506 5.858 1.00 61.09 83 PHE A CA 1
ATOM 633 C C . PHE A 1 83 ? 12.431 2.176 6.495 1.00 61.09 83 PHE A C 1
ATOM 635 O O . PHE A 1 83 ? 11.273 1.944 6.815 1.00 61.09 83 PHE A O 1
ATOM 642 N N . LEU A 1 84 ? 13.434 1.347 6.800 1.00 55.34 84 LEU A N 1
ATOM 643 C CA . LEU A 1 84 ? 13.289 0.120 7.602 1.00 55.34 84 LEU A CA 1
ATOM 644 C C . LEU A 1 84 ? 13.124 0.404 9.113 1.00 55.34 84 LEU A C 1
ATOM 646 O O . LEU A 1 84 ? 13.391 -0.470 9.943 1.00 55.34 84 LEU A O 1
ATOM 650 N N . GLU A 1 85 ? 12.775 1.632 9.504 1.00 54.72 85 GLU A N 1
ATOM 651 C CA . GLU A 1 85 ? 12.492 1.931 10.906 1.00 54.72 85 GLU A CA 1
ATOM 652 C C . GLU A 1 85 ? 11.124 1.349 11.272 1.00 54.72 85 GLU A C 1
ATOM 654 O O . GLU A 1 85 ? 10.138 1.526 10.561 1.00 54.72 85 GLU A O 1
ATOM 659 N N . ALA A 1 86 ? 11.069 0.612 12.382 1.00 57.09 86 ALA A N 1
ATOM 660 C CA . ALA A 1 86 ? 9.843 -0.032 12.828 1.00 57.09 86 ALA A CA 1
ATOM 661 C C . ALA A 1 86 ? 8.747 1.020 13.067 1.00 57.09 86 ALA A C 1
ATOM 663 O O . ALA A 1 86 ? 8.839 1.797 14.016 1.00 57.09 86 ALA A O 1
ATOM 664 N N . GLY A 1 87 ? 7.705 1.020 12.231 1.00 59.81 87 GLY A N 1
ATOM 665 C CA . GLY A 1 87 ? 6.597 1.976 12.320 1.00 59.81 87 GLY A CA 1
ATOM 666 C C . GLY A 1 87 ? 6.479 2.955 11.153 1.00 59.81 87 GLY A C 1
ATOM 667 O O . GLY A 1 87 ? 5.447 3.619 11.068 1.00 59.81 87 GLY A O 1
ATOM 668 N N . SER A 1 88 ? 7.478 3.034 10.271 1.00 65.62 88 SER A N 1
ATOM 669 C CA . SER A 1 88 ? 7.410 3.850 9.054 1.00 65.62 88 SER A CA 1
ATOM 670 C C . SER A 1 88 ? 6.812 3.062 7.886 1.00 65.62 88 SER A C 1
ATOM 672 O O . SER A 1 88 ? 7.023 1.849 7.804 1.00 65.62 88 SER A O 1
ATOM 674 N N . PRO A 1 89 ? 6.086 3.725 6.969 1.00 72.69 89 PRO A N 1
ATOM 675 C CA . PRO A 1 89 ? 5.566 3.062 5.788 1.00 72.69 89 PRO A CA 1
ATOM 676 C C . PRO A 1 89 ? 6.691 2.687 4.813 1.00 72.69 89 PRO A C 1
ATOM 678 O O . PRO A 1 89 ? 7.617 3.462 4.570 1.00 72.69 89 PRO A O 1
ATOM 681 N N . GLU A 1 90 ? 6.590 1.498 4.225 1.00 79.00 90 GLU A N 1
ATOM 682 C CA . GLU A 1 90 ? 7.556 0.938 3.280 1.00 79.00 90 GLU A CA 1
ATOM 683 C C . GLU A 1 90 ? 6.887 0.700 1.923 1.00 79.00 90 GLU A C 1
ATOM 685 O O . GLU A 1 90 ? 5.807 0.120 1.849 1.00 79.00 90 GLU A O 1
ATOM 690 N N . LEU A 1 91 ? 7.536 1.116 0.834 1.00 82.69 91 LEU A N 1
ATOM 691 C CA . LEU A 1 91 ? 7.139 0.755 -0.522 1.00 82.69 91 LEU A CA 1
ATOM 692 C C . LEU A 1 91 ? 8.181 -0.178 -1.133 1.00 82.69 91 LEU A C 1
ATOM 694 O O . LEU A 1 91 ? 9.350 0.182 -1.282 1.00 82.69 91 LEU A O 1
ATOM 698 N N . SER A 1 92 ? 7.715 -1.361 -1.509 1.00 84.19 92 SER A N 1
ATOM 699 C CA . SER A 1 92 ? 8.512 -2.445 -2.063 1.00 84.19 92 SER A CA 1
ATOM 700 C C . SER A 1 92 ? 8.087 -2.755 -3.490 1.00 84.19 92 SER A C 1
ATOM 702 O O . SER A 1 92 ? 6.894 -2.828 -3.787 1.00 84.19 92 SER A O 1
ATOM 704 N N . ILE A 1 93 ? 9.067 -2.987 -4.358 1.00 82.19 93 ILE A N 1
ATOM 705 C CA . ILE A 1 93 ? 8.869 -3.569 -5.684 1.00 82.19 93 ILE A CA 1
ATOM 706 C C . ILE A 1 93 ? 9.551 -4.930 -5.695 1.00 82.19 93 ILE A C 1
ATOM 708 O O . ILE A 1 93 ? 10.726 -5.044 -5.346 1.00 82.19 93 ILE A O 1
ATOM 712 N N . TYR A 1 94 ? 8.816 -5.956 -6.103 1.00 82.81 94 TYR A N 1
ATOM 713 C CA . TYR A 1 94 ? 9.353 -7.283 -6.350 1.00 82.81 94 TYR A CA 1
ATOM 714 C C . TYR A 1 94 ? 9.453 -7.510 -7.855 1.00 82.81 94 TYR A C 1
ATOM 716 O O . TYR A 1 94 ? 8.448 -7.434 -8.557 1.00 82.81 94 TYR A O 1
ATOM 724 N N . CYS A 1 95 ? 10.662 -7.788 -8.340 1.00 80.56 95 CYS A N 1
ATOM 725 C CA . CYS A 1 95 ? 10.94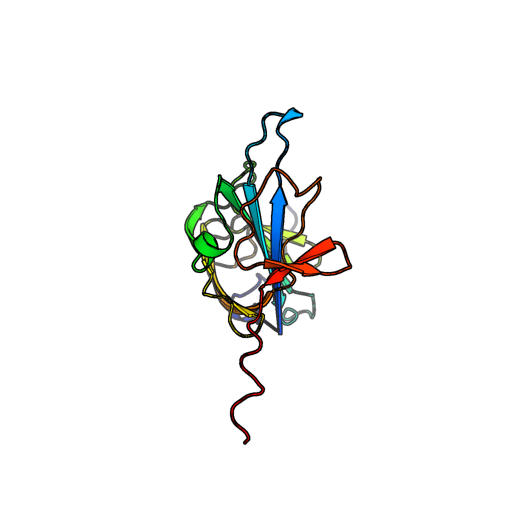0 -8.180 -9.723 1.00 80.56 95 CYS A CA 1
ATOM 726 C C . CYS A 1 95 ? 12.027 -9.262 -9.716 1.00 80.56 95 CYS A C 1
ATOM 728 O O . CYS A 1 95 ? 12.976 -9.155 -8.939 1.00 80.56 95 CYS A O 1
ATOM 730 N N . ASP A 1 96 ? 11.867 -10.328 -10.508 1.00 81.88 96 ASP A N 1
ATOM 731 C CA . ASP A 1 96 ? 12.764 -11.504 -10.508 1.00 81.88 96 ASP A CA 1
ATOM 732 C C . ASP A 1 96 ? 13.069 -12.018 -9.081 1.00 81.88 96 ASP A C 1
ATOM 734 O O . ASP A 1 96 ? 14.214 -12.203 -8.662 1.00 81.88 96 ASP A O 1
ATOM 738 N N . TYR A 1 97 ? 12.014 -12.150 -8.263 1.00 76.38 97 TYR A N 1
ATOM 739 C CA . TYR A 1 97 ? 12.080 -12.572 -6.851 1.00 76.38 97 TYR A CA 1
ATOM 740 C C . TYR A 1 97 ? 12.992 -11.718 -5.950 1.00 76.38 97 TYR A C 1
ATOM 742 O O . TYR A 1 97 ? 13.280 -12.103 -4.812 1.00 76.38 97 TYR A O 1
ATOM 750 N N . THR A 1 98 ? 13.431 -10.561 -6.438 1.00 78.94 98 THR A N 1
ATOM 751 C CA . THR A 1 98 ? 14.298 -9.624 -5.734 1.00 78.94 98 THR A CA 1
ATOM 752 C C . THR A 1 98 ? 13.462 -8.471 -5.203 1.00 78.94 98 THR A C 1
ATOM 754 O O . THR A 1 98 ? 12.556 -7.984 -5.873 1.00 78.94 98 THR A O 1
ATOM 757 N N . HIS A 1 99 ? 13.754 -8.070 -3.968 1.00 82.50 99 HIS A N 1
ATOM 758 C CA . HIS A 1 99 ? 13.103 -6.966 -3.271 1.00 82.50 99 HIS A CA 1
ATOM 759 C C . HIS A 1 99 ? 13.880 -5.670 -3.504 1.00 82.50 99 HIS A C 1
ATOM 761 O O . HIS A 1 99 ? 15.094 -5.648 -3.299 1.00 82.50 99 HIS A O 1
ATOM 767 N N . PHE A 1 100 ? 13.176 -4.614 -3.910 1.00 82.06 100 PHE A N 1
ATOM 768 C CA . PHE A 1 100 ? 13.731 -3.284 -4.147 1.00 82.06 100 PHE A CA 1
ATOM 769 C C . PHE A 1 100 ? 12.920 -2.218 -3.413 1.00 82.06 100 PHE A C 1
ATOM 771 O O . PHE A 1 100 ? 11.687 -2.241 -3.431 1.00 82.06 100 PHE A O 1
ATOM 778 N N . ARG A 1 101 ? 13.618 -1.265 -2.793 1.00 83.94 101 ARG A N 1
ATOM 779 C CA . ARG A 1 101 ? 13.027 -0.169 -2.019 1.00 83.94 101 ARG A CA 1
ATOM 780 C C . ARG A 1 101 ? 12.983 1.130 -2.814 1.00 83.94 101 ARG A C 1
ATOM 782 O O . ARG A 1 101 ? 13.940 1.494 -3.501 1.00 83.94 101 ARG A O 1
ATOM 789 N N . MET A 1 102 ? 11.896 1.868 -2.619 1.00 84.62 102 MET A N 1
ATOM 790 C CA . MET A 1 102 ? 11.766 3.263 -3.049 1.00 84.62 102 MET A CA 1
ATOM 791 C C . MET A 1 102 ? 12.107 4.211 -1.888 1.00 84.62 102 MET A C 1
ATOM 793 O O . MET A 1 102 ? 12.208 3.760 -0.753 1.00 84.62 102 MET A O 1
ATOM 797 N N . GLY A 1 103 ? 12.327 5.500 -2.156 1.00 79.00 103 GLY A N 1
ATOM 798 C CA . GLY A 1 103 ? 12.764 6.488 -1.160 1.00 79.00 103 GLY A CA 1
ATOM 799 C C . GLY A 1 103 ? 11.653 7.401 -0.648 1.00 79.00 103 GLY A C 1
ATOM 800 O O . GLY A 1 103 ? 11.562 7.623 0.552 1.00 79.00 103 GLY A O 1
ATOM 801 N N . GLN A 1 104 ? 10.764 7.881 -1.516 1.00 84.69 104 GLN A N 1
ATOM 802 C CA . GLN A 1 104 ? 9.644 8.756 -1.147 1.00 84.69 104 GLN A CA 1
ATOM 803 C C . GLN A 1 104 ? 8.324 8.102 -1.539 1.00 84.69 104 GLN A C 1
ATOM 805 O O . GLN A 1 104 ? 8.191 7.662 -2.680 1.00 84.69 104 GLN A O 1
ATOM 810 N N . LEU A 1 105 ? 7.355 8.083 -0.620 1.00 84.00 105 LEU A N 1
ATOM 811 C CA . LEU A 1 105 ? 6.026 7.510 -0.820 1.00 84.00 105 LEU A CA 1
ATOM 812 C C . LEU A 1 105 ? 4.928 8.552 -0.584 1.00 84.00 105 LEU A C 1
ATOM 814 O O . LEU A 1 105 ? 4.867 9.227 0.445 1.00 84.00 105 LEU A O 1
ATOM 818 N N . THR A 1 106 ? 3.990 8.617 -1.525 1.00 86.12 106 THR A N 1
ATOM 819 C CA . THR A 1 106 ? 2.678 9.231 -1.318 1.00 86.12 106 THR A CA 1
ATOM 820 C C . THR A 1 106 ? 1.594 8.185 -1.550 1.00 86.12 106 THR A C 1
ATOM 822 O O . THR A 1 106 ? 1.497 7.603 -2.627 1.00 86.12 106 THR A O 1
ATOM 825 N N . LEU A 1 107 ? 0.764 7.951 -0.534 1.00 85.19 107 LEU A N 1
ATOM 826 C CA . LEU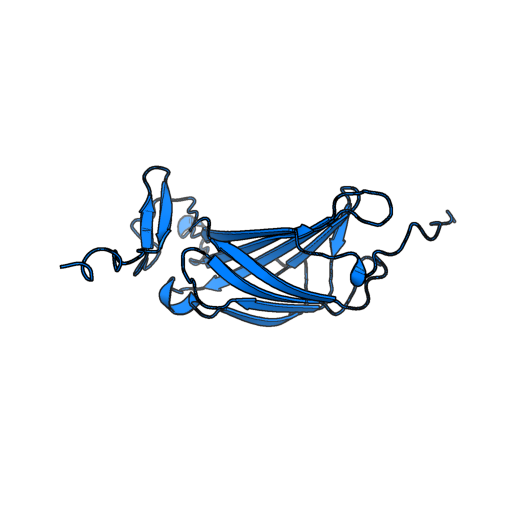 A 1 107 ? -0.362 7.023 -0.575 1.00 85.19 107 LEU A CA 1
ATOM 827 C C . LEU A 1 107 ? -1.640 7.764 -0.192 1.00 85.19 107 LEU A C 1
ATOM 829 O O . LEU A 1 107 ? -1.776 8.287 0.915 1.00 85.19 107 LEU A O 1
ATOM 833 N N . ARG A 1 108 ? -2.617 7.766 -1.094 1.00 84.94 108 ARG A N 1
ATOM 834 C CA . ARG A 1 108 ? -3.960 8.282 -0.823 1.00 84.94 108 ARG A CA 1
ATOM 835 C C . ARG A 1 108 ? -4.965 7.165 -1.005 1.00 84.94 108 ARG A C 1
ATOM 837 O O . ARG A 1 108 ? -5.049 6.570 -2.072 1.00 84.94 108 ARG A O 1
ATOM 844 N N . VAL A 1 109 ? -5.745 6.904 0.027 1.00 81.00 109 VAL A N 1
ATOM 845 C CA . VAL A 1 109 ? -6.768 5.866 0.062 1.00 81.00 109 VAL A CA 1
ATOM 846 C C . VAL A 1 109 ? -8.123 6.556 0.151 1.00 81.00 109 VAL A C 1
ATOM 848 O O . VAL A 1 109 ? -8.410 7.302 1.089 1.00 81.00 109 VAL A O 1
ATOM 851 N N . GLY A 1 110 ? -8.936 6.347 -0.873 1.00 78.19 110 GLY A N 1
ATOM 852 C CA . GLY A 1 110 ? -10.309 6.809 -0.958 1.00 78.19 110 GLY A CA 1
ATOM 853 C C . GLY A 1 110 ? -11.278 5.946 -0.144 1.00 78.19 110 GLY A C 1
ATOM 854 O O . GLY A 1 110 ? -10.882 4.945 0.457 1.00 78.19 110 GLY A O 1
ATOM 855 N N . PRO A 1 111 ? -12.565 6.321 -0.137 1.00 78.00 111 PRO A N 1
ATOM 856 C CA . PRO A 1 111 ? -13.585 5.591 0.599 1.00 78.00 111 PRO A CA 1
ATOM 857 C C . PRO A 1 111 ? -13.769 4.171 0.058 1.00 78.00 111 PRO A C 1
ATOM 859 O O . PRO A 1 111 ? -13.485 3.874 -1.107 1.00 78.00 111 PRO A O 1
ATOM 862 N N . LEU A 1 112 ? -14.296 3.301 0.918 1.00 76.88 112 LEU A N 1
ATOM 863 C CA . LEU A 1 112 ? -14.746 1.979 0.517 1.00 76.88 112 LEU A CA 1
ATOM 864 C C . LEU A 1 112 ? -16.091 2.079 -0.218 1.00 76.88 112 LEU A C 1
ATOM 866 O O . LEU A 1 112 ? -17.096 2.490 0.356 1.00 76.88 112 LEU A O 1
ATOM 870 N N . GLU A 1 113 ? -16.126 1.608 -1.460 1.00 81.38 113 GLU A N 1
ATOM 871 C CA . GLU A 1 113 ? -17.315 1.577 -2.312 1.00 81.38 113 GLU A CA 1
ATOM 872 C C . GLU A 1 113 ? -17.465 0.195 -2.964 1.00 81.38 113 GLU A C 1
ATOM 874 O O . GLU A 1 113 ? -16.576 -0.284 -3.679 1.00 81.38 113 GLU A O 1
ATOM 879 N N . ASP A 1 114 ? -18.602 -0.466 -2.722 1.00 82.88 114 ASP A N 1
ATOM 880 C CA . ASP A 1 114 ? -18.913 -1.804 -3.250 1.00 82.88 114 ASP A CA 1
ATOM 881 C C . ASP A 1 114 ? -17.805 -2.842 -2.978 1.00 82.88 114 ASP A C 1
ATOM 883 O O . ASP A 1 114 ? -17.419 -3.627 -3.849 1.00 82.88 114 ASP A O 1
ATOM 887 N N . GLY A 1 115 ? -17.228 -2.805 -1.776 1.00 78.44 115 GLY A N 1
ATOM 888 C CA . GLY A 1 115 ? -16.155 -3.709 -1.344 1.00 78.44 115 GLY A CA 1
ATOM 889 C C . GLY A 1 115 ? -14.797 -3.462 -1.989 1.00 78.44 115 GLY A C 1
ATOM 890 O O . GLY A 1 115 ? -13.919 -4.327 -1.953 1.00 78.44 115 GLY A O 1
ATOM 891 N N . HIS A 1 116 ? -14.620 -2.281 -2.571 1.00 85.75 116 HIS A N 1
ATOM 892 C CA . HIS A 1 116 ? -13.366 -1.848 -3.153 1.00 85.75 116 HIS A CA 1
ATOM 893 C C . HIS A 1 116 ? -12.924 -0.520 -2.565 1.00 85.75 116 HIS A C 1
ATOM 895 O O . HIS A 1 116 ? -13.744 0.329 -2.235 1.00 85.75 116 HIS A O 1
ATOM 901 N N . VAL A 1 117 ? -11.618 -0.335 -2.505 1.00 84.00 117 VAL A N 1
ATOM 902 C CA . VAL A 1 117 ? -10.967 0.889 -2.068 1.00 84.00 117 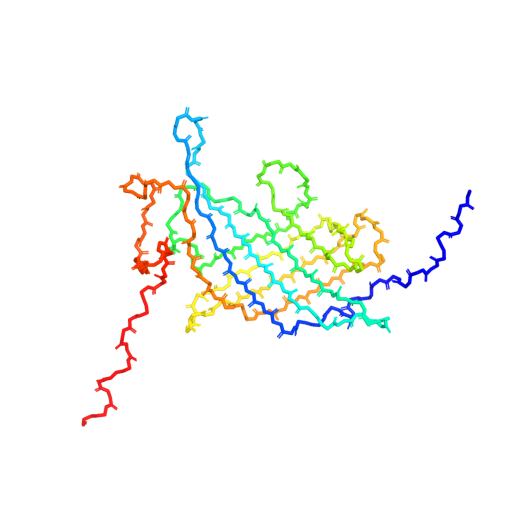VAL A CA 1
ATOM 903 C C . VAL A 1 117 ? -10.257 1.489 -3.276 1.00 84.00 117 VAL A C 1
ATOM 905 O O . VAL A 1 117 ? -9.567 0.778 -4.010 1.00 84.00 117 VAL A O 1
ATOM 908 N N . GLN A 1 118 ? -10.449 2.783 -3.517 1.00 88.62 118 GLN A N 1
ATOM 909 C CA . GLN A 1 118 ? -9.632 3.505 -4.493 1.00 88.62 118 GLN A CA 1
ATOM 910 C C . GLN A 1 118 ? -8.314 3.878 -3.823 1.00 88.62 118 GLN A C 1
ATOM 912 O O . GLN A 1 118 ? -8.335 4.439 -2.733 1.00 88.62 118 GLN A O 1
ATOM 917 N N . ALA A 1 119 ? -7.182 3.573 -4.443 1.00 88.12 119 ALA A N 1
ATOM 918 C CA . ALA A 1 119 ? -5.879 3.951 -3.923 1.00 88.12 119 ALA A CA 1
ATOM 919 C C . ALA A 1 119 ? -5.050 4.619 -5.018 1.00 88.12 119 ALA A C 1
ATOM 921 O O . ALA A 1 119 ? -5.016 4.152 -6.155 1.00 88.12 119 ALA A O 1
ATOM 922 N N . HIS A 1 120 ? -4.392 5.705 -4.643 1.00 90.19 120 HIS A N 1
ATOM 923 C CA . HIS A 1 120 ? -3.390 6.392 -5.431 1.00 90.19 120 HIS A CA 1
ATOM 924 C C . HIS A 1 120 ? -2.044 6.215 -4.743 1.00 90.19 120 HIS A C 1
ATOM 926 O O . HIS A 1 120 ? -1.910 6.536 -3.559 1.00 90.19 120 HIS A O 1
ATOM 932 N N . LEU A 1 121 ? -1.072 5.716 -5.488 1.00 88.81 121 LEU A N 1
ATOM 933 C CA . LEU A 1 121 ? 0.283 5.460 -5.037 1.00 88.81 121 LEU A CA 1
ATOM 934 C C . LEU A 1 121 ? 1.248 6.258 -5.912 1.00 88.81 121 LEU A C 1
ATOM 936 O O . LEU A 1 121 ? 1.137 6.221 -7.133 1.00 88.81 121 LEU A O 1
ATOM 940 N N . GLU A 1 122 ? 2.203 6.951 -5.309 1.00 89.62 122 GLU A N 1
ATOM 941 C CA . GLU A 1 122 ? 3.276 7.651 -6.013 1.00 89.62 122 GLU A CA 1
ATOM 942 C C . GLU A 1 122 ? 4.607 7.406 -5.303 1.00 89.62 122 GLU A C 1
ATOM 944 O O . GLU A 1 122 ? 4.675 7.442 -4.071 1.00 89.62 122 GLU A O 1
ATOM 949 N N . ALA A 1 123 ? 5.652 7.176 -6.098 1.00 87.69 123 ALA A N 1
ATOM 950 C CA . ALA A 1 123 ? 7.020 7.031 -5.630 1.00 87.69 123 ALA A CA 1
ATOM 951 C C . ALA A 1 123 ? 7.988 7.819 -6.509 1.00 87.69 123 ALA A C 1
ATOM 953 O O . ALA A 1 123 ? 7.822 7.848 -7.730 1.00 87.69 123 ALA A O 1
ATOM 954 N N . THR A 1 124 ? 8.991 8.457 -5.906 1.00 83.06 124 THR A N 1
ATOM 955 C CA . THR A 1 124 ? 9.844 9.439 -6.611 1.00 83.06 124 THR A CA 1
ATOM 956 C C . THR A 1 124 ? 11.347 9.294 -6.374 1.00 83.06 124 THR A C 1
ATOM 958 O O . THR A 1 124 ? 12.119 10.135 -6.828 1.00 83.06 124 THR A O 1
ATOM 961 N N . GLU A 1 125 ? 11.782 8.239 -5.687 1.00 80.44 125 GLU A N 1
ATOM 962 C CA . GLU A 1 125 ? 13.200 7.965 -5.446 1.00 80.44 125 GLU A CA 1
ATOM 963 C C . GLU A 1 125 ? 13.444 6.457 -5.458 1.00 80.44 125 GLU A C 1
ATOM 965 O O . GLU A 1 125 ? 12.681 5.707 -4.857 1.00 80.44 125 GLU A O 1
ATOM 970 N N . ASP A 1 126 ? 14.500 6.020 -6.133 1.00 80.25 126 ASP A N 1
ATOM 971 C CA . ASP A 1 126 ? 14.908 4.621 -6.243 1.00 80.25 126 ASP A CA 1
ATOM 972 C C . ASP A 1 126 ? 16.172 4.395 -5.410 1.00 80.25 126 ASP A C 1
ATOM 974 O O . ASP A 1 126 ? 17.267 4.840 -5.765 1.00 80.25 126 ASP A O 1
ATOM 978 N N . VAL A 1 127 ? 15.998 3.749 -4.257 1.00 78.00 127 VAL A N 1
ATOM 979 C CA . VAL A 1 127 ? 17.054 3.607 -3.244 1.00 78.00 127 VAL A CA 1
ATOM 980 C C . VAL A 1 127 ? 18.011 2.476 -3.598 1.00 78.00 127 VAL A C 1
ATOM 982 O O . VAL A 1 127 ? 19.212 2.580 -3.339 1.00 78.00 127 VAL A O 1
ATOM 985 N N . ASP A 1 128 ? 17.489 1.398 -4.180 1.00 78.88 128 ASP A N 1
ATOM 986 C CA . ASP A 1 128 ? 18.260 0.186 -4.465 1.00 78.88 128 ASP A CA 1
ATOM 987 C C . ASP A 1 128 ? 18.801 0.138 -5.907 1.00 78.88 128 ASP A C 1
ATOM 989 O O . ASP A 1 128 ? 19.558 -0.773 -6.249 1.00 78.88 128 ASP A O 1
ATOM 993 N N . GLY A 1 129 ? 18.506 1.155 -6.724 1.00 73.88 129 GLY A N 1
ATOM 994 C CA . GLY A 1 129 ? 19.085 1.338 -8.054 1.00 73.88 129 GLY A CA 1
ATOM 995 C C . GLY A 1 129 ? 18.440 0.462 -9.129 1.00 73.88 129 GLY A C 1
ATOM 996 O O . GLY A 1 129 ? 19.134 -0.003 -10.032 1.00 73.88 129 GLY A O 1
ATOM 997 N N . LEU A 1 130 ? 17.126 0.249 -9.036 1.00 73.69 130 LEU A N 1
ATOM 998 C CA . LEU A 1 130 ? 16.288 -0.408 -10.043 1.00 73.69 130 LEU A CA 1
ATOM 999 C C . LEU A 1 130 ? 16.257 0.337 -11.402 1.00 73.69 130 LEU A C 1
ATOM 1001 O O . LEU A 1 130 ? 15.867 -0.235 -12.419 1.00 73.69 130 LEU A O 1
ATOM 1005 N N . GLY A 1 131 ? 16.668 1.606 -11.430 1.00 75.25 131 GLY A N 1
ATOM 1006 C CA . GLY A 1 131 ? 16.584 2.535 -12.557 1.00 75.25 131 GLY A CA 1
ATOM 1007 C C . GLY A 1 131 ? 15.194 3.152 -12.749 1.00 75.25 131 GLY A C 1
ATOM 1008 O O . GLY A 1 131 ? 14.847 3.561 -13.860 1.00 75.25 131 GLY A O 1
ATOM 1009 N N . LEU A 1 132 ? 14.403 3.222 -11.675 1.00 74.62 132 LEU A N 1
ATOM 1010 C CA . LEU A 1 132 ? 13.020 3.696 -11.685 1.00 74.62 132 LEU A CA 1
ATOM 1011 C C . LEU A 1 132 ? 12.907 5.099 -11.064 1.00 74.62 132 LEU A C 1
ATOM 1013 O O . LEU A 1 132 ? 12.652 5.238 -9.875 1.00 74.62 132 LEU A O 1
ATOM 1017 N N . ASP A 1 133 ? 13.058 6.151 -11.873 1.00 73.31 133 ASP A N 1
ATOM 1018 C CA . ASP A 1 133 ? 13.116 7.537 -11.367 1.00 73.31 133 ASP A CA 1
ATOM 1019 C C . ASP A 1 133 ? 11.860 7.974 -10.590 1.00 73.31 133 ASP A C 1
ATOM 1021 O O . ASP A 1 133 ? 11.948 8.617 -9.549 1.00 73.31 133 ASP A O 1
ATOM 1025 N N . SER A 1 134 ? 10.671 7.687 -11.118 1.00 85.75 134 SER A N 1
ATOM 1026 C CA . SER A 1 134 ? 9.398 7.942 -10.436 1.00 85.75 134 SER A CA 1
ATOM 1027 C C . SER A 1 134 ? 8.259 7.212 -11.131 1.00 85.75 134 SER A C 1
ATOM 1029 O O . SER A 1 134 ? 8.304 6.977 -12.343 1.00 85.75 134 SER A O 1
ATOM 1031 N N . PHE A 1 135 ? 7.215 6.873 -10.382 1.00 87.94 135 PHE A N 1
ATOM 1032 C CA . PHE A 1 135 ? 5.996 6.304 -10.939 1.00 87.94 135 PHE A CA 1
ATOM 1033 C C . PHE A 1 135 ? 4.772 6.672 -10.103 1.00 87.94 135 PHE A C 1
ATOM 1035 O O . PHE A 1 135 ? 4.871 7.030 -8.931 1.00 87.94 135 PHE A O 1
ATOM 1042 N N . SER A 1 136 ? 3.602 6.570 -10.730 1.00 90.81 136 SER A N 1
ATOM 1043 C CA . SER A 1 136 ? 2.318 6.791 -10.077 1.00 90.81 136 SER A CA 1
ATOM 1044 C C . SER A 1 136 ? 1.289 5.789 -10.588 1.00 90.81 1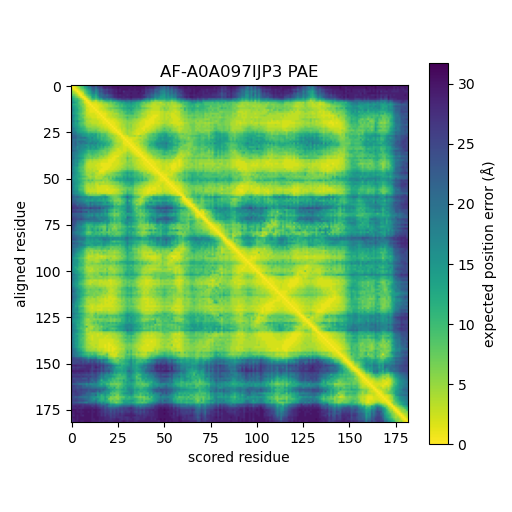36 SER A C 1
ATOM 1046 O O . SER A 1 136 ? 1.239 5.510 -11.788 1.00 90.81 136 SER A O 1
ATOM 1048 N N . LEU A 1 137 ? 0.493 5.237 -9.673 1.00 90.75 137 LEU A N 1
ATOM 1049 C CA . LEU A 1 137 ? -0.521 4.223 -9.935 1.00 90.75 137 LEU A CA 1
ATOM 1050 C C . LEU A 1 137 ? -1.837 4.613 -9.274 1.00 90.75 137 LEU A C 1
ATOM 1052 O O . LEU A 1 137 ? -1.900 4.824 -8.065 1.00 90.75 137 LEU A O 1
ATOM 1056 N N . ASP A 1 138 ? -2.902 4.602 -10.067 1.00 91.44 138 ASP A N 1
ATOM 1057 C CA . ASP A 1 138 ? -4.271 4.594 -9.570 1.00 91.44 138 ASP A CA 1
ATOM 1058 C C . ASP A 1 138 ? -4.820 3.171 -9.673 1.00 91.44 138 ASP A C 1
ATOM 1060 O O . ASP A 1 138 ? -4.892 2.596 -10.764 1.00 91.44 138 ASP A O 1
ATOM 1064 N N . VAL A 1 139 ? -5.224 2.593 -8.543 1.00 91.19 139 VAL A N 1
ATOM 1065 C CA . VAL A 1 139 ? -5.771 1.235 -8.482 1.00 91.19 139 VAL A CA 1
ATOM 1066 C C . VAL A 1 139 ? -7.098 1.193 -7.740 1.00 91.19 139 VAL A C 1
ATOM 1068 O O . VAL A 1 139 ? -7.355 1.939 -6.795 1.00 91.19 139 VAL A O 1
ATOM 1071 N N . ARG A 1 140 ? -7.958 0.264 -8.161 1.00 91.25 140 ARG A N 1
ATOM 1072 C CA . ARG A 1 140 ? -9.150 -0.130 -7.411 1.00 91.25 140 ARG A CA 1
ATOM 1073 C C . ARG A 1 140 ? -8.866 -1.472 -6.749 1.00 91.25 140 ARG A C 1
ATOM 1075 O O . ARG A 1 140 ? -8.937 -2.508 -7.403 1.00 91.25 140 ARG A O 1
ATOM 1082 N N . ALA A 1 141 ? -8.540 -1.444 -5.464 1.00 88.38 141 ALA A N 1
ATOM 1083 C CA . ALA A 1 141 ? -8.172 -2.631 -4.709 1.00 88.38 141 ALA A CA 1
ATOM 1084 C C . ALA A 1 141 ? -9.400 -3.280 -4.072 1.00 88.38 141 ALA A C 1
ATOM 1086 O O . ALA A 1 141 ? -10.262 -2.597 -3.516 1.00 88.38 141 ALA A O 1
ATOM 1087 N N . ARG A 1 142 ? -9.488 -4.610 -4.121 1.00 88.50 142 ARG A N 1
ATOM 1088 C CA . ARG A 1 142 ? -10.520 -5.340 -3.378 1.00 88.50 142 ARG A CA 1
ATOM 1089 C C . ARG A 1 142 ? -10.191 -5.307 -1.887 1.00 88.50 142 ARG A C 1
ATOM 1091 O O . ARG A 1 142 ? -9.100 -5.725 -1.504 1.00 88.50 142 ARG A O 1
ATOM 1098 N N . PHE A 1 143 ? -11.137 -4.876 -1.055 1.00 83.75 143 PHE A N 1
ATOM 1099 C CA . PHE A 1 143 ? -10.971 -4.930 0.396 1.00 83.75 143 PHE A CA 1
ATOM 1100 C C . PHE A 1 143 ? -11.240 -6.344 0.907 1.00 83.75 143 PHE A C 1
ATOM 1102 O O . PHE A 1 143 ? -12.322 -6.897 0.688 1.00 83.75 143 PHE A O 1
ATOM 1109 N N . LEU A 1 144 ? -10.250 -6.938 1.570 1.00 83.38 144 LEU A N 1
ATOM 1110 C CA . LEU A 1 144 ? -10.351 -8.303 2.092 1.00 83.38 144 LEU A CA 1
ATOM 1111 C C . LEU A 1 144 ? -10.800 -8.359 3.558 1.00 83.38 144 LEU A C 1
ATOM 1113 O O . LEU A 1 144 ? -11.255 -9.411 4.010 1.00 83.38 144 LEU A O 1
ATOM 1117 N N . GLY A 1 145 ? -10.752 -7.228 4.265 1.00 74.06 145 GLY A N 1
ATOM 1118 C CA . GLY A 1 145 ? -11.205 -7.098 5.646 1.00 74.06 145 GLY A CA 1
ATOM 1119 C C . GLY A 1 145 ? -10.106 -6.657 6.608 1.00 74.06 145 GLY A C 1
ATOM 1120 O O . GLY A 1 145 ? -8.980 -6.350 6.210 1.00 74.06 145 GLY A O 1
ATOM 1121 N N . VAL A 1 146 ? -10.467 -6.639 7.892 1.00 74.44 146 VAL A N 1
ATOM 1122 C CA . VAL A 1 146 ? -9.539 -6.420 9.006 1.00 74.44 146 VAL A CA 1
ATOM 1123 C C . VAL A 1 146 ? -9.178 -7.757 9.650 1.00 74.44 146 VAL A C 1
ATOM 1125 O O . VAL A 1 146 ? -10.057 -8.531 10.047 1.00 74.44 146 VAL A O 1
ATOM 1128 N N . TYR A 1 147 ? -7.877 -8.003 9.778 1.00 72.31 147 TYR A N 1
ATOM 1129 C CA . TYR A 1 147 ? -7.286 -9.150 10.457 1.00 72.31 147 TYR A CA 1
ATOM 1130 C C . TYR A 1 147 ? -6.835 -8.747 11.864 1.00 72.31 147 TYR A C 1
ATOM 1132 O O . TYR A 1 147 ? -6.181 -7.721 12.037 1.00 72.31 147 TYR A O 1
ATOM 1140 N N . GLY A 1 148 ? -7.166 -9.556 12.872 1.00 61.97 148 GLY A N 1
ATOM 1141 C CA . GLY A 1 148 ? -6.728 -9.347 14.254 1.00 61.97 148 GLY A CA 1
ATOM 1142 C C . GLY A 1 148 ? -6.019 -10.578 14.810 1.00 61.97 148 GLY A C 1
ATOM 1143 O O . GLY A 1 148 ? -6.480 -11.704 14.625 1.00 61.97 148 GLY A O 1
ATOM 1144 N N . SER A 1 149 ? -4.914 -10.373 15.528 1.00 55.88 149 SER A N 1
ATOM 1145 C CA . SER A 1 149 ? -4.218 -11.425 16.278 1.00 55.88 149 SER A CA 1
ATOM 1146 C C . SER A 1 149 ? -4.391 -11.204 17.788 1.00 55.88 149 SER A C 1
ATOM 1148 O O . SER A 1 149 ? -3.496 -10.694 18.453 1.00 55.88 149 SER A O 1
ATOM 1150 N N . GLY A 1 150 ? -5.560 -11.539 18.342 1.00 56.53 150 GLY A N 1
ATOM 1151 C CA . GLY A 1 150 ? -5.860 -11.363 19.773 1.00 56.53 150 GLY A CA 1
ATOM 1152 C C . GLY A 1 150 ? -7.358 -11.416 20.085 1.00 56.53 150 GLY A C 1
ATOM 1153 O O . GLY A 1 150 ? -8.179 -11.462 19.169 1.00 56.53 150 GLY A O 1
ATOM 1154 N N . SER A 1 151 ? -7.745 -11.438 21.369 1.00 51.56 151 SER A N 1
ATOM 1155 C CA . SER A 1 151 ? -9.165 -11.335 21.735 1.00 51.56 151 SER A CA 1
ATOM 1156 C C . SER A 1 151 ? -9.648 -9.903 21.507 1.00 51.56 151 SER A C 1
ATOM 1158 O O . SER A 1 151 ? -9.300 -8.992 22.249 1.00 51.56 151 SER A O 1
ATOM 1160 N N . VAL A 1 152 ? -10.466 -9.738 20.470 1.00 50.06 152 VAL A N 1
ATOM 1161 C CA . VAL A 1 152 ? -10.969 -8.465 19.922 1.00 50.06 152 VAL A CA 1
ATOM 1162 C C . VAL A 1 152 ? -11.854 -7.671 20.901 1.00 50.06 152 VAL A C 1
ATOM 1164 O O . VAL A 1 152 ? -12.162 -6.512 20.653 1.00 50.06 152 VAL A O 1
ATOM 1167 N N . SER A 1 153 ? -12.262 -8.268 22.024 1.00 51.41 153 SER A N 1
ATOM 1168 C CA . SER A 1 153 ? -13.282 -7.713 22.920 1.00 51.41 153 SER A CA 1
ATOM 1169 C C . SER 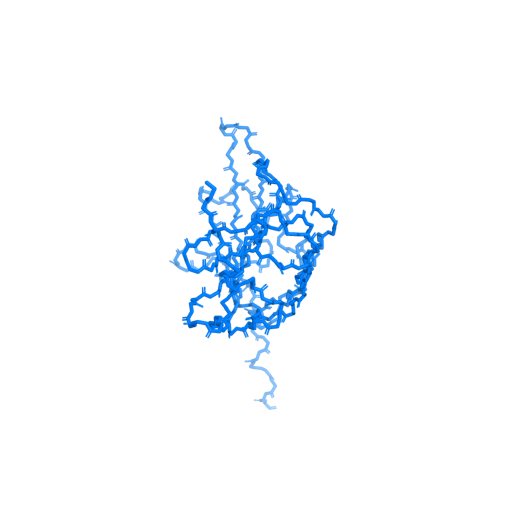A 1 153 ? -12.910 -6.410 23.630 1.00 51.41 153 SER A C 1
ATOM 1171 O O . SER A 1 153 ? -13.823 -5.765 24.133 1.00 51.41 153 SER A O 1
ATOM 1173 N N . ASP A 1 154 ? -11.634 -6.012 23.656 1.00 46.03 154 ASP A N 1
AT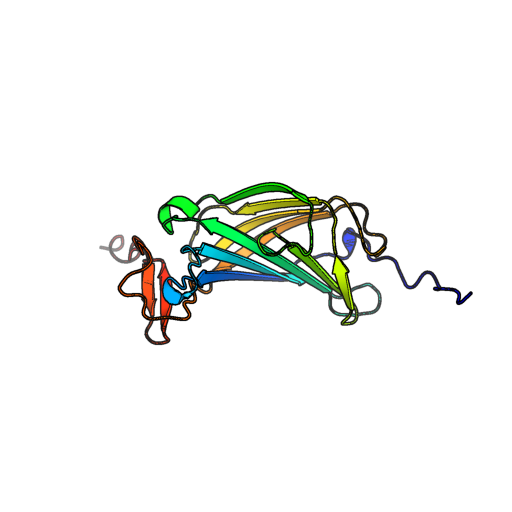OM 1174 C CA . ASP A 1 154 ? -11.189 -4.872 24.470 1.00 46.03 154 ASP A CA 1
ATOM 1175 C C . ASP A 1 154 ? -10.520 -3.723 23.684 1.00 46.03 154 ASP A C 1
ATOM 1177 O O . ASP A 1 154 ? -10.185 -2.714 24.299 1.00 46.03 154 ASP A O 1
ATOM 1181 N N . LEU A 1 155 ? -10.299 -3.836 22.363 1.00 48.53 155 LEU A N 1
ATOM 1182 C CA . LEU A 1 155 ? -9.168 -3.109 21.748 1.00 48.53 155 LEU A CA 1
ATOM 1183 C C . LEU A 1 155 ? -9.471 -2.220 20.534 1.00 48.53 155 LEU A C 1
ATOM 1185 O O . LEU A 1 155 ? -8.614 -1.440 20.134 1.00 48.53 155 LEU A O 1
ATOM 1189 N N . ILE A 1 156 ? -10.657 -2.279 19.924 1.00 52.06 156 ILE A N 1
ATOM 1190 C CA . ILE A 1 156 ? -10.943 -1.465 18.731 1.00 52.06 156 ILE A CA 1
ATOM 1191 C C . ILE A 1 156 ? -12.420 -1.082 18.715 1.00 52.06 156 ILE A C 1
ATOM 1193 O O . ILE A 1 156 ? -13.291 -1.940 18.855 1.00 52.06 156 ILE A O 1
ATOM 1197 N N . ASP A 1 157 ? -12.705 0.203 18.518 1.00 54.09 157 ASP A N 1
ATOM 1198 C CA . ASP A 1 157 ? -14.031 0.644 18.098 1.00 54.09 157 ASP A CA 1
ATOM 1199 C C . ASP A 1 157 ? -14.251 0.201 16.640 1.00 54.09 157 ASP A C 1
ATOM 1201 O O . ASP A 1 157 ? -13.699 0.771 15.695 1.00 54.09 157 ASP A O 1
ATOM 1205 N N . LEU A 1 158 ? -14.997 -0.895 16.483 1.00 57.47 158 LEU A N 1
ATOM 1206 C CA . LEU A 1 158 ? -15.294 -1.550 15.207 1.00 57.47 158 LEU A CA 1
ATOM 1207 C C . LEU A 1 158 ? -16.610 -1.051 14.592 1.00 57.47 158 LEU A C 1
ATOM 1209 O O . LEU A 1 158 ? -17.251 -1.780 13.832 1.00 57.47 158 LEU A O 1
ATOM 1213 N N . GLU A 1 159 ? -17.045 0.170 14.922 1.00 57.91 159 GLU A N 1
ATOM 1214 C CA . GLU A 1 159 ? -18.196 0.794 14.272 1.00 57.91 159 GLU A CA 1
ATOM 1215 C C . GLU A 1 159 ? -18.098 0.691 12.735 1.00 57.91 159 GLU A C 1
ATOM 1217 O O . GLU A 1 159 ? -17.124 1.117 12.113 1.00 57.91 159 GLU A O 1
ATOM 1222 N N . GLY A 1 160 ? -19.136 0.119 12.113 1.00 6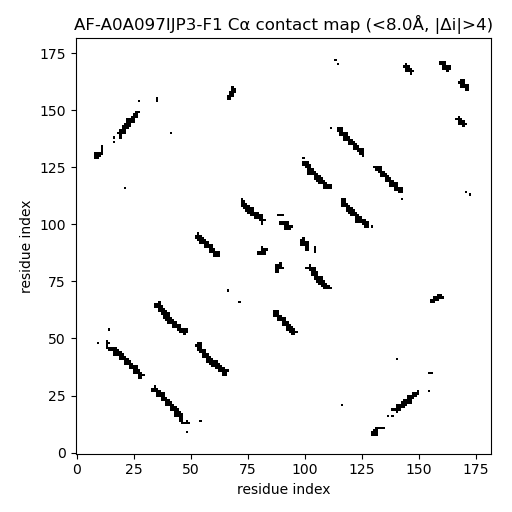2.38 160 GLY A N 1
ATOM 1223 C CA . GLY A 1 160 ? -19.216 -0.067 10.660 1.00 62.38 160 GLY A CA 1
ATOM 1224 C C . GLY A 1 160 ? -18.609 -1.369 10.127 1.00 62.38 160 GLY A C 1
ATOM 1225 O O . GLY A 1 160 ? -18.650 -1.585 8.916 1.00 62.38 160 GLY A O 1
ATOM 1226 N N . LEU A 1 161 ? -18.101 -2.254 10.994 1.00 65.00 161 LEU A N 1
ATOM 1227 C CA . LEU A 1 161 ? -17.616 -3.586 10.628 1.00 65.00 161 LEU A CA 1
ATOM 1228 C C . LEU A 1 161 ? -18.425 -4.697 11.327 1.00 65.00 161 LEU A C 1
ATOM 1230 O O . LEU A 1 161 ? -18.815 -4.574 12.486 1.00 65.00 161 LEU A O 1
ATOM 1234 N N . GLU A 1 162 ? -18.646 -5.817 10.640 1.00 70.56 162 GLU A N 1
ATOM 1235 C CA . GLU A 1 162 ? -19.232 -7.043 11.186 1.00 70.56 162 GLU A CA 1
ATOM 1236 C C . GLU A 1 162 ? -18.249 -8.217 11.127 1.00 70.56 162 GLU A C 1
ATOM 1238 O O . GLU A 1 162 ? -17.399 -8.313 10.239 1.00 70.56 162 GLU A O 1
ATOM 1243 N N . SER A 1 163 ? -18.355 -9.133 12.092 1.00 65.44 163 SER A N 1
ATOM 1244 C CA . SER A 1 163 ? -17.525 -10.335 12.110 1.00 65.44 163 SER A CA 1
ATOM 1245 C C . SER A 1 163 ? -18.039 -11.335 11.081 1.00 65.44 163 SER A C 1
ATOM 1247 O O . SER A 1 163 ? -19.177 -11.801 11.151 1.00 65.44 163 SER A O 1
ATOM 1249 N N . SER A 1 164 ? -17.172 -11.711 10.150 1.00 68.06 164 SER A N 1
ATOM 1250 C CA . SER A 1 164 ? -17.396 -12.853 9.274 1.00 68.06 164 SER A CA 1
ATOM 1251 C C . SER A 1 164 ? -16.972 -14.152 9.974 1.00 68.06 164 SER A C 1
ATOM 1253 O O . SER A 1 164 ? -16.066 -14.182 10.810 1.00 68.06 164 SER A O 1
ATOM 1255 N N . GLY A 1 165 ? -17.643 -15.261 9.651 1.00 60.97 165 GLY A N 1
ATOM 1256 C CA . GLY A 1 165 ? -17.506 -16.540 10.367 1.00 60.97 165 GLY A CA 1
ATOM 1257 C C . GLY A 1 165 ? -16.121 -17.208 10.320 1.00 60.97 165 GLY A C 1
ATOM 1258 O O . GLY A 1 165 ? -15.947 -18.267 10.917 1.00 60.97 165 GLY A O 1
ATOM 1259 N N . ASN A 1 166 ? -15.144 -16.625 9.623 1.00 68.44 166 ASN A N 1
ATOM 1260 C CA . ASN A 1 166 ? -13.750 -17.075 9.560 1.00 68.44 166 ASN A CA 1
ATOM 1261 C C . ASN A 1 166 ? -12.800 -16.243 10.451 1.00 68.44 166 ASN A C 1
ATOM 1263 O O . ASN A 1 166 ? -11.590 -16.441 10.385 1.00 68.44 166 ASN A O 1
ATOM 1267 N N . GLY A 1 167 ? -13.326 -15.327 11.271 1.00 60.22 167 GLY A N 1
ATOM 1268 C CA . GLY A 1 167 ? -12.526 -14.467 12.146 1.00 60.22 167 GLY A CA 1
ATOM 1269 C C . GLY A 1 167 ? -12.021 -13.181 11.487 1.00 60.22 167 GLY A C 1
ATOM 1270 O O . GLY A 1 167 ? -11.236 -12.470 12.108 1.00 60.22 167 GLY A O 1
ATOM 1271 N N . HIS A 1 168 ? -12.460 -12.864 10.264 1.00 68.19 168 HIS A N 1
ATOM 1272 C CA . HIS A 1 168 ? -12.183 -11.575 9.624 1.00 68.19 168 HIS A CA 1
ATOM 1273 C C . HIS A 1 168 ? -13.322 -10.598 9.915 1.00 68.19 168 HIS A C 1
ATOM 1275 O O . HIS A 1 168 ? -14.480 -11.011 10.025 1.00 68.19 168 HIS A O 1
ATOM 1281 N N . TRP A 1 169 ? -13.024 -9.305 9.972 1.00 69.25 169 TRP A N 1
ATOM 1282 C CA . TRP A 1 169 ? -14.054 -8.267 10.033 1.00 69.25 169 TRP A CA 1
ATOM 1283 C C . TRP A 1 169 ? -14.247 -7.646 8.660 1.00 69.25 169 TRP A C 1
ATOM 1285 O O . TRP A 1 169 ? -13.276 -7.283 7.997 1.00 69.25 169 TRP A O 1
ATOM 1295 N N . VAL A 1 170 ? -15.500 -7.548 8.229 1.00 70.56 170 VAL A N 1
ATOM 1296 C CA . VAL A 1 170 ? -15.874 -6.979 6.936 1.00 70.56 170 VAL A CA 1
ATOM 1297 C C . VAL A 1 170 ? -16.770 -5.762 7.138 1.00 70.56 170 VAL A C 1
ATOM 1299 O O . VAL A 1 170 ? -17.450 -5.672 8.154 1.00 70.56 170 VAL A O 1
ATOM 1302 N N . PRO A 1 171 ? -16.791 -4.815 6.197 1.00 66.56 171 PRO A N 1
ATOM 1303 C CA . PRO A 1 171 ? -17.668 -3.656 6.258 1.00 66.56 171 PRO A CA 1
ATOM 1304 C C . PRO A 1 171 ? -19.131 -4.080 6.267 1.00 66.56 171 PRO A C 1
ATOM 1306 O O . PRO A 1 171 ? -19.518 -4.988 5.529 1.00 66.56 171 PRO A O 1
ATOM 1309 N N . VAL A 1 172 ? -19.947 -3.400 7.071 1.00 71.56 172 VAL A N 1
ATOM 1310 C CA . VAL A 1 172 ? -21.403 -3.539 7.011 1.00 71.56 172 VAL A CA 1
ATOM 1311 C C . VAL A 1 172 ? -21.862 -2.872 5.719 1.00 71.56 172 VAL A C 1
ATOM 1313 O O . VAL A 1 172 ? -22.063 -1.661 5.658 1.00 71.56 172 VAL A O 1
ATOM 1316 N N . TYR A 1 173 ? -21.987 -3.653 4.648 1.00 64.88 173 TYR A N 1
ATOM 1317 C CA . TYR A 1 173 ? -22.658 -3.187 3.442 1.00 64.88 173 TYR A CA 1
ATOM 1318 C C . TYR A 1 173 ? -24.146 -3.132 3.766 1.00 64.88 173 TYR A C 1
ATOM 1320 O O . TYR A 1 173 ? -24.798 -4.175 3.845 1.00 64.88 173 TYR A O 1
ATOM 1328 N N . ASP A 1 174 ? -24.689 -1.935 3.994 1.00 49.38 174 ASP A N 1
ATOM 1329 C CA . ASP A 1 174 ? -26.134 -1.790 4.117 1.00 49.38 174 ASP A CA 1
ATOM 1330 C C . ASP A 1 174 ? -26.800 -2.490 2.925 1.00 49.38 174 ASP A C 1
ATOM 1332 O O . ASP A 1 174 ? -26.450 -2.267 1.762 1.00 49.38 174 ASP A O 1
ATOM 1336 N N . ALA A 1 175 ? -27.781 -3.336 3.222 1.00 43.78 175 ALA A N 1
ATOM 1337 C CA . ALA A 1 175 ? -28.627 -4.031 2.263 1.00 43.78 175 ALA A CA 1
ATOM 1338 C C . ALA A 1 175 ? -29.545 -3.062 1.476 1.00 43.78 175 ALA A C 1
ATOM 1340 O O . ALA A 1 175 ? -30.749 -3.285 1.352 1.00 43.78 175 ALA A O 1
ATOM 1341 N N . PHE A 1 176 ? -29.004 -1.981 0.909 1.00 40.78 176 PHE A N 1
ATOM 1342 C CA . PHE A 1 176 ? -29.691 -1.062 0.000 1.00 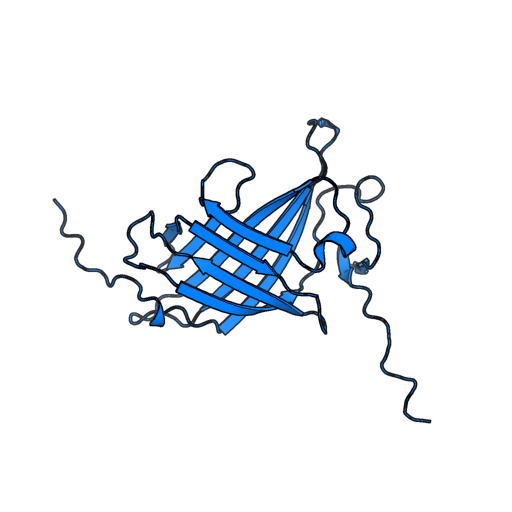40.78 176 PHE A CA 1
ATOM 1343 C C . PHE A 1 176 ? -29.740 -1.620 -1.426 1.00 40.78 176 PHE A C 1
ATOM 1345 O O . PHE A 1 176 ? -29.367 -0.960 -2.389 1.00 40.78 176 PHE A O 1
ATOM 1352 N N . ARG A 1 177 ? -30.236 -2.849 -1.578 1.00 41.12 177 ARG A N 1
ATOM 1353 C CA . ARG A 1 177 ? -30.698 -3.405 -2.856 1.00 41.12 177 ARG A CA 1
ATOM 1354 C C . ARG A 1 177 ? -31.747 -4.482 -2.587 1.00 41.12 177 ARG A C 1
ATOM 1356 O O . ARG A 1 177 ? -31.441 -5.651 -2.739 1.00 41.12 177 ARG A O 1
ATOM 1363 N N . ASP A 1 178 ? -32.944 -4.087 -2.137 1.00 41.53 178 ASP A N 1
ATOM 1364 C CA . ASP A 1 178 ? -34.189 -4.863 -2.355 1.00 41.53 178 ASP A CA 1
ATOM 1365 C C . ASP A 1 178 ? -35.485 -4.131 -1.920 1.00 41.53 178 ASP A C 1
ATOM 1367 O O . ASP A 1 178 ? -36.436 -4.739 -1.426 1.00 41.53 178 ASP A O 1
ATOM 1371 N N . SER A 1 179 ? -35.586 -2.809 -2.116 1.00 38.38 179 SER A N 1
ATOM 1372 C CA . SER A 1 179 ? -36.859 -2.091 -1.882 1.00 38.38 179 SER A CA 1
ATOM 1373 C C . SER A 1 179 ? -37.361 -1.204 -3.025 1.00 38.38 179 SER A C 1
ATOM 1375 O O . SER A 1 179 ? -38.478 -0.704 -2.927 1.00 38.38 179 SER A O 1
ATOM 1377 N N . GLU A 1 180 ? -36.649 -1.098 -4.152 1.00 42.53 180 GLU A N 1
ATOM 1378 C CA . GLU A 1 180 ? -37.107 -0.326 -5.325 1.00 42.53 180 GLU A CA 1
ATOM 1379 C C . GLU A 1 180 ? -37.515 -1.202 -6.521 1.00 42.53 180 GLU A C 1
ATOM 1381 O O . GLU A 1 180 ? -37.219 -0.903 -7.672 1.00 42.53 180 GLU A O 1
ATOM 1386 N N . ASN A 1 181 ? -38.233 -2.293 -6.252 1.00 44.06 181 ASN A N 1
ATOM 1387 C CA . ASN A 1 181 ? -39.127 -2.914 -7.234 1.00 44.06 181 ASN A CA 1
ATOM 1388 C C . ASN A 1 181 ? -40.371 -3.457 -6.512 1.00 44.06 181 ASN A C 1
ATOM 1390 O O . ASN A 1 181 ? -40.518 -4.657 -6.272 1.00 44.06 181 ASN A O 1
ATOM 1394 N N . ARG A 1 182 ? -41.264 -2.538 -6.139 1.00 39.88 182 ARG A N 1
ATOM 1395 C CA . ARG A 1 182 ? -42.676 -2.808 -5.854 1.00 39.88 182 ARG A CA 1
ATOM 1396 C C . ARG A 1 182 ? -43.545 -1.860 -6.658 1.00 39.88 182 ARG A C 1
ATOM 1398 O O . ARG A 1 182 ? -43.186 -0.667 -6.720 1.00 39.88 182 ARG A O 1
#

Radius of gyration: 18.73 Å; Cα contacts (8 Å, |Δi|>4): 403; chains: 1; bounding box: 77×30×49 Å